Protein AF-0000000076912842 (afdb_homodimer)

Solvent-accessible surface area (backbone atoms only — not comparable to full-atom values): 10691 Å² total; per-residue (Å²): 127,82,75,68,70,64,70,71,76,75,71,66,42,27,30,52,42,76,73,54,51,69,68,56,38,51,51,46,26,53,52,23,46,72,74,36,88,54,61,44,50,31,92,90,25,53,37,21,67,59,84,46,67,66,44,38,22,18,52,28,38,14,51,38,15,50,75,68,72,59,44,74,74,58,30,31,71,91,76,36,37,28,40,21,57,40,84,78,46,49,94,75,20,75,69,101,127,84,75,69,70,65,70,71,78,74,72,65,42,29,32,54,42,76,72,54,52,68,68,57,40,50,52,47,30,52,53,22,44,72,75,35,88,54,62,46,49,31,93,90,25,52,37,21,65,58,88,45,67,66,45,38,22,16,50,28,37,15,52,39,14,48,75,66,71,61,43,73,75,58,32,30,70,90,76,35,37,30,40,22,57,41,83,78,47,49,94,75,19,76,68,101

pLDDT: mean 90.12, std 18.04, range [25.0, 98.75]

Radius of gyration: 17.06 Å; Cα contacts (8 Å, |Δi|>4): 307; chains: 2; bounding box: 52×44×34 Å

Foldseek 3Di:
DPPPPVVPPQDKFKFFAPPDDLVLLVVQLVVLCVVDPLVQCDVVHLQVPPPDSRS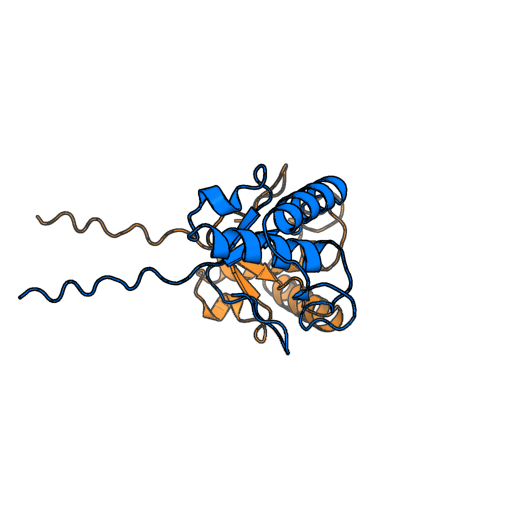SSGLSLRRQCVVVPNDPVSRPSVVGMDMGRDFPADDSRGRD/DPPPPVVPPQDKFKFFAPPDDLVLLVVQLVVLCVVDPLVQCDVVHLQVPPPDSRSSSGLSLRRQCVVVPNDPVSRPSVVRMDMGRDFPADDSRGRD

InterPro domains:
  IPR012946 X8 domain [PF07983] (12-81)
  IPR012946 X8 domain [SM00768] (12-95)
  IPR044788 Carbohydrate-binding X8 domain-containing protein, plant [PTHR31044] (8-95)

Organism: Aegilops tauschii subsp. strangulata (NCBI:txid200361)

Structure (mmCIF, N/CA/C/O backbone):
data_AF-0000000076912842-model_v1
#
loop_
_entity.id
_entity.type
_entity.pdbx_description
1 polymer 'X8 domain-containing protein'
#
loop_
_atom_site.group_PDB
_atom_site.id
_atom_site.type_symbol
_atom_site.label_atom_id
_atom_site.label_alt_id
_atom_site.label_comp_id
_atom_site.label_asym_id
_atom_site.label_entity_id
_atom_site.label_seq_id
_atom_site.pdbx_PDB_ins_code
_atom_site.Cartn_x
_atom_site.Cartn_y
_atom_site.Cartn_z
_atom_site.occupancy
_atom_site.B_iso_or_equiv
_atom_site.auth_seq_id
_atom_site.auth_comp_id
_atom_site.auth_asym_id
_atom_site.auth_atom_id
_atom_site.pdbx_PDB_model_num
ATOM 1 N N . GLY A 1 1 ? -37.719 1.371 15.969 1 25 1 GLY A N 1
ATOM 2 C CA . GLY A 1 1 ? -36.844 2.1 15.086 1 25 1 GLY A CA 1
ATOM 3 C C . GLY A 1 1 ? -35.688 1.254 14.578 1 25 1 GLY A C 1
ATOM 4 O O . GLY A 1 1 ? -35.062 0.494 15.336 1 25 1 GLY A O 1
ATOM 5 N N . SER A 1 2 ? -35.781 0.852 13.297 1 27.11 2 SER A N 1
ATOM 6 C CA . SER A 1 2 ? -34.781 -0.015 12.664 1 27.11 2 SER A CA 1
ATOM 7 C C . SER A 1 2 ? -33.375 0.54 12.828 1 27.11 2 SER A C 1
ATOM 9 O O . SER A 1 2 ? -33.125 1.714 12.547 1 27.11 2 SER A O 1
ATOM 11 N N . THR A 1 3 ? -32.719 0.209 13.875 1 31.23 3 THR A N 1
ATOM 12 C CA . THR A 1 3 ? -31.344 0.619 14.109 1 31.23 3 THR A CA 1
ATOM 13 C C . THR A 1 3 ? -30.516 0.474 12.836 1 31.23 3 THR A C 1
ATOM 15 O O . THR A 1 3 ? -30.359 -0.632 12.312 1 31.23 3 THR A O 1
ATOM 18 N N . VAL A 1 4 ? -30.781 1.312 11.898 1 34.09 4 VAL A N 1
ATOM 19 C CA . VAL A 1 4 ? -29.844 1.389 10.781 1 34.09 4 VAL A CA 1
ATOM 20 C C . VAL A 1 4 ? -28.406 1.244 11.289 1 34.09 4 VAL A C 1
ATOM 22 O O . VAL A 1 4 ? -27.938 2.059 12.094 1 34.09 4 VAL A O 1
ATOM 25 N N . ARG A 1 5 ? -28.078 0.16 11.773 1 35.78 5 ARG A N 1
ATOM 26 C CA . ARG A 1 5 ? -26.641 0.02 11.961 1 35.78 5 ARG A CA 1
ATOM 27 C C . ARG A 1 5 ? -25.859 0.709 10.836 1 35.78 5 ARG A C 1
ATOM 29 O O . ARG A 1 5 ? -26.031 0.37 9.664 1 35.78 5 ARG A O 1
ATOM 36 N N . LEU A 1 6 ? -25.969 1.977 10.727 1 33.31 6 LEU A N 1
ATOM 37 C CA . LEU A 1 6 ? -25.062 2.676 9.82 1 33.31 6 LEU A CA 1
ATOM 38 C C . LEU A 1 6 ? -23.734 1.94 9.719 1 33.31 6 LEU A C 1
ATOM 40 O O . LEU A 1 6 ? -23.078 1.686 10.727 1 33.31 6 LEU A O 1
ATOM 44 N N . ALA A 1 7 ? -23.672 0.932 9.031 1 39.81 7 ALA A N 1
ATOM 45 C CA . ALA A 1 7 ? -22.391 0.325 8.711 1 39.81 7 ALA A CA 1
ATOM 46 C C . ALA A 1 7 ? -21.266 1.344 8.828 1 39.81 7 ALA A C 1
ATOM 48 O O . ALA A 1 7 ? -21.297 2.398 8.188 1 39.81 7 ALA A O 1
ATOM 49 N N . GLU A 1 8 ? -20.859 1.832 10.047 1 41.56 8 GLU A N 1
ATOM 50 C CA . GLU A 1 8 ? -19.734 2.729 10.234 1 41.56 8 GLU A CA 1
ATOM 51 C C . GLU A 1 8 ? -18.766 2.67 9.047 1 41.56 8 GLU A C 1
ATOM 53 O O . GLU A 1 8 ? -18.266 1.603 8.711 1 41.56 8 GLU A O 1
ATOM 58 N N . ALA A 1 9 ? -19.047 3.416 8.062 1 55.5 9 ALA A N 1
ATOM 59 C CA . ALA A 1 9 ? -18.188 3.48 6.887 1 55.5 9 ALA A CA 1
ATOM 60 C C . ALA A 1 9 ? -16.719 3.336 7.27 1 55.5 9 ALA A C 1
ATOM 62 O O . ALA A 1 9 ? -16.219 4.078 8.117 1 55.5 9 ALA A O 1
ATOM 63 N N . GLN A 1 10 ? -16.078 2.17 7.332 1 69.81 10 GLN A N 1
ATOM 64 C CA . GLN A 1 10 ? -14.727 1.864 7.766 1 69.81 10 GLN A CA 1
ATOM 65 C C . GLN A 1 10 ? -13.719 2.857 7.184 1 69.81 10 GLN A C 1
ATOM 67 O O . GLN A 1 10 ? -13.852 3.273 6.031 1 69.81 10 GLN A O 1
ATOM 72 N N . LYS A 1 11 ? -13.031 3.617 8.188 1 89.56 11 LYS A N 1
ATOM 73 C CA . LYS A 1 11 ? -11.961 4.551 7.828 1 89.56 11 LYS A CA 1
ATOM 74 C C . LYS A 1 11 ? -10.992 3.918 6.84 1 89.56 11 LYS A C 1
ATOM 76 O O . LYS A 1 11 ? -10.633 2.746 6.98 1 89.56 11 LYS A O 1
ATOM 81 N N . THR A 1 12 ? -10.758 4.656 5.742 1 95.81 12 THR A N 1
ATOM 82 C CA . THR A 1 12 ? -9.766 4.219 4.766 1 95.81 12 THR A CA 1
ATOM 83 C C . THR A 1 12 ? -8.578 5.18 4.734 1 95.81 12 THR A C 1
ATOM 85 O O . THR A 1 12 ? -8.617 6.242 5.352 1 95.81 12 THR A O 1
ATOM 88 N N . TRP A 1 13 ? -7.469 4.773 4.121 1 97.56 13 TRP A N 1
ATOM 89 C CA . TRP A 1 13 ? -6.246 5.551 3.934 1 97.56 13 TRP A CA 1
ATOM 90 C C . TRP A 1 13 ? -5.836 5.57 2.467 1 97.56 13 TRP A C 1
ATOM 92 O O . TRP A 1 13 ? -6.406 4.848 1.646 1 97.56 13 TRP A O 1
ATOM 102 N N . CYS A 1 14 ? -4.902 6.41 2.238 1 97.88 14 CYS A N 1
ATOM 103 C CA . CYS A 1 14 ? -4.371 6.562 0.888 1 97.88 14 CYS A CA 1
ATOM 104 C C . CYS A 1 14 ? -2.859 6.387 0.874 1 97.88 14 CYS A C 1
ATOM 106 O O . CYS A 1 14 ? -2.152 7.008 1.669 1 97.88 14 CYS A O 1
ATOM 108 N N . MET A 1 15 ? -2.4 5.477 -0.029 1 97.75 15 MET A N 1
ATOM 109 C CA . MET A 1 15 ? -0.963 5.27 -0.185 1 97.75 15 MET A CA 1
ATOM 110 C C . MET A 1 15 ? -0.564 5.309 -1.656 1 97.75 15 MET A C 1
ATOM 112 O O . MET A 1 15 ? -1.414 5.168 -2.539 1 97.75 15 MET A O 1
ATOM 116 N N . ALA A 1 16 ? 0.725 5.48 -1.819 1 96.88 16 ALA A N 1
ATOM 117 C CA . ALA A 1 16 ? 1.248 5.367 -3.178 1 96.88 16 ALA A CA 1
ATOM 118 C C . ALA A 1 16 ? 1.391 3.904 -3.59 1 96.88 16 ALA A C 1
ATOM 120 O O . ALA A 1 16 ? 1.796 3.064 -2.783 1 96.88 16 ALA A O 1
ATOM 121 N N . LYS A 1 17 ? 1.104 3.68 -4.852 1 93.75 17 LYS A N 1
ATOM 122 C CA . LYS A 1 17 ? 1.412 2.357 -5.391 1 93.75 17 LYS A CA 1
ATOM 123 C C . LYS A 1 17 ? 2.912 2.084 -5.352 1 93.75 17 LYS A C 1
ATOM 125 O O . LYS A 1 17 ? 3.713 2.924 -5.77 1 93.75 17 LYS A O 1
ATOM 130 N N . PRO A 1 18 ? 3.211 0.893 -4.879 1 92.25 18 PRO A N 1
ATOM 131 C CA . PRO A 1 18 ? 4.641 0.578 -4.852 1 92.25 18 PRO A CA 1
ATOM 132 C C . PRO A 1 18 ? 5.266 0.542 -6.242 1 92.25 18 PRO A C 1
ATOM 134 O O . PRO A 1 18 ? 6.488 0.625 -6.379 1 92.25 18 PRO A O 1
ATOM 137 N N . SER A 1 19 ? 4.457 0.449 -7.262 1 92.06 19 SER A N 1
ATOM 138 C CA . SER A 1 19 ? 4.953 0.339 -8.633 1 92.06 19 SER A CA 1
ATOM 139 C C . SER A 1 19 ? 5.199 1.715 -9.242 1 92.06 19 SER A C 1
ATOM 141 O O . SER A 1 19 ? 5.711 1.821 -10.359 1 92.06 19 SER A O 1
ATOM 143 N N . SER A 1 20 ? 4.816 2.738 -8.508 1 93.12 20 SER A N 1
ATOM 144 C CA . SER A 1 20 ? 4.973 4.082 -9.055 1 93.12 20 SER A CA 1
ATOM 145 C C . SER A 1 20 ? 6.445 4.438 -9.242 1 93.12 20 SER A C 1
ATOM 147 O O . SER A 1 20 ? 7.281 4.113 -8.391 1 93.12 20 SER A O 1
ATOM 149 N N . ASP A 1 21 ? 6.711 5.113 -10.344 1 92.44 21 ASP A N 1
ATOM 150 C CA . ASP A 1 21 ? 8.102 5.512 -10.547 1 92.44 21 ASP A CA 1
ATOM 151 C C . ASP A 1 21 ? 8.445 6.75 -9.719 1 92.44 21 ASP A C 1
ATOM 153 O O . ASP A 1 21 ? 7.551 7.387 -9.156 1 92.44 21 ASP A O 1
ATOM 157 N N . GLU A 1 22 ? 9.672 7.043 -9.695 1 94.88 22 GLU A N 1
ATOM 158 C CA . GLU A 1 22 ? 10.188 8.102 -8.828 1 94.88 22 GLU A CA 1
ATOM 159 C C . GLU A 1 22 ? 9.625 9.461 -9.227 1 94.88 22 GLU A C 1
ATOM 161 O O . GLU A 1 22 ? 9.312 10.289 -8.367 1 94.88 22 GLU A O 1
ATOM 166 N N . LYS A 1 23 ? 9.484 9.688 -10.492 1 96.94 23 LYS A N 1
ATOM 167 C CA . LYS A 1 23 ? 8.961 10.969 -10.961 1 96.94 23 LYS A CA 1
ATOM 168 C C . LYS A 1 23 ? 7.527 11.18 -10.5 1 96.94 23 LYS A C 1
ATOM 170 O O . LYS A 1 23 ? 7.164 12.273 -10.07 1 96.94 23 LYS A O 1
ATOM 175 N N . VAL A 1 24 ? 6.793 10.133 -10.57 1 97.12 24 VAL A N 1
ATOM 176 C CA . VAL A 1 24 ? 5.398 10.188 -10.133 1 97.12 24 VAL A CA 1
ATOM 177 C C . VAL A 1 24 ? 5.34 10.414 -8.625 1 97.12 24 VAL A C 1
ATOM 179 O O . VAL A 1 24 ? 4.574 11.25 -8.148 1 97.12 24 VAL A O 1
ATOM 182 N N . LEU A 1 25 ? 6.148 9.727 -7.934 1 97.56 25 LEU A N 1
ATOM 183 C CA . LEU A 1 25 ? 6.188 9.875 -6.48 1 97.56 25 LEU A CA 1
ATOM 184 C C . LEU A 1 25 ? 6.57 11.297 -6.086 1 97.56 25 LEU A C 1
ATOM 186 O O . LEU A 1 25 ? 5.953 11.883 -5.191 1 97.56 25 LEU A O 1
ATOM 190 N N . GLN A 1 26 ? 7.547 11.844 -6.828 1 98.31 26 GLN A N 1
ATOM 191 C CA . GLN A 1 26 ? 7.992 13.203 -6.531 1 98.31 26 GLN A CA 1
ATOM 192 C C . GLN A 1 26 ? 6.879 14.219 -6.797 1 98.31 26 GLN A C 1
ATOM 194 O O . GLN A 1 26 ? 6.66 15.125 -5.992 1 98.31 26 GLN A O 1
ATOM 199 N N . ALA A 1 27 ? 6.176 14.023 -7.875 1 98.56 27 ALA A N 1
ATOM 200 C CA . ALA A 1 27 ? 5.07 14.914 -8.188 1 98.56 27 ALA A CA 1
ATOM 201 C C . ALA A 1 27 ? 3.973 14.828 -7.133 1 98.56 27 ALA A C 1
ATOM 203 O O . ALA A 1 27 ? 3.406 15.852 -6.73 1 98.56 27 ALA A O 1
ATOM 204 N N . ASN A 1 28 ? 3.699 13.648 -6.734 1 98.75 28 ASN A N 1
ATOM 205 C CA . ASN A 1 28 ? 2.654 13.414 -5.742 1 98.75 28 ASN A CA 1
ATOM 206 C C . ASN A 1 28 ? 2.988 14.086 -4.41 1 98.75 28 ASN A C 1
ATOM 208 O O . ASN A 1 28 ? 2.139 14.75 -3.814 1 98.75 28 ASN A O 1
ATOM 212 N N . ILE A 1 29 ? 4.211 13.836 -3.959 1 98.62 29 ILE A N 1
ATOM 213 C CA . ILE A 1 29 ? 4.574 14.359 -2.646 1 98.62 29 ILE A CA 1
ATOM 214 C C . ILE A 1 29 ? 4.633 15.883 -2.703 1 98.62 29 ILE A C 1
ATOM 216 O O . ILE A 1 29 ? 4.242 16.562 -1.75 1 98.62 29 ILE A O 1
ATOM 220 N N . ASN A 1 30 ? 5.133 16.453 -3.826 1 98.75 30 ASN A N 1
ATOM 221 C CA . ASN A 1 30 ? 5.113 17.906 -3.992 1 98.75 30 ASN A CA 1
ATOM 222 C C . ASN A 1 30 ? 3.693 18.469 -3.93 1 98.75 30 ASN A C 1
ATOM 224 O O . ASN A 1 30 ? 3.436 19.438 -3.23 1 98.75 30 ASN A O 1
ATOM 228 N N . TYR A 1 31 ? 2.848 17.844 -4.629 1 98.75 31 TYR A N 1
ATOM 229 C CA . TYR A 1 31 ? 1.458 18.281 -4.656 1 98.75 31 TYR A CA 1
ATOM 230 C C . TYR A 1 31 ? 0.833 18.219 -3.27 1 98.75 31 TYR A C 1
ATOM 232 O O . TYR A 1 31 ? 0.251 19.188 -2.793 1 98.75 31 TYR A O 1
ATOM 240 N N . ALA A 1 32 ? 0.924 17.047 -2.699 1 98.69 32 ALA A N 1
ATOM 241 C CA . ALA A 1 32 ? 0.327 16.844 -1.382 1 98.69 32 ALA A CA 1
ATOM 242 C C . ALA A 1 32 ? 0.865 17.859 -0.375 1 98.69 32 ALA A C 1
ATOM 244 O O . ALA A 1 32 ? 0.094 18.5 0.337 1 98.69 32 ALA A O 1
ATOM 245 N N . CYS A 1 33 ? 2.152 18.016 -0.397 1 98.75 33 CYS A N 1
ATOM 246 C CA . CYS A 1 33 ? 2.783 18.844 0.629 1 98.75 33 CYS A CA 1
ATOM 247 C C . CYS A 1 33 ? 2.605 20.312 0.324 1 98.75 33 CYS A C 1
ATOM 249 O O . CYS A 1 33 ? 2.828 21.172 1.191 1 98.75 33 CYS A O 1
ATOM 251 N N . SER A 1 34 ? 2.191 20.656 -0.846 1 98.62 34 SER A N 1
ATOM 252 C CA . SER A 1 34 ? 1.799 22.016 -1.143 1 98.62 34 SER A CA 1
ATOM 253 C C . SER A 1 34 ? 0.422 22.344 -0.57 1 98.62 34 SER A C 1
ATOM 255 O O . SER A 1 34 ? 0.041 23.5 -0.466 1 98.62 34 SER A O 1
ATOM 257 N N . ASN A 1 35 ? -0.315 21.328 -0.197 1 98.5 35 ASN A N 1
ATOM 258 C CA . ASN A 1 35 ? -1.699 21.5 0.23 1 98.5 35 ASN A CA 1
ATOM 259 C C . ASN A 1 35 ? -1.864 21.234 1.723 1 98.5 35 ASN A C 1
ATOM 261 O O . ASN A 1 35 ? -2.852 21.656 2.328 1 98.5 35 ASN A O 1
ATOM 265 N N . VAL A 1 36 ? -0.948 20.516 2.25 1 98.31 36 VAL A N 1
ATOM 266 C CA . VAL A 1 36 ? -0.976 20.203 3.678 1 98.31 36 VAL A CA 1
ATOM 267 C C . VAL A 1 36 ? 0.437 20.281 4.25 1 98.31 36 VAL A C 1
ATOM 269 O O . VAL A 1 36 ? 1.42 20.219 3.508 1 98.31 36 VAL A O 1
ATOM 272 N N . SER A 1 37 ? 0.499 20.391 5.586 1 98.44 37 SER A N 1
ATOM 273 C CA . SER A 1 37 ? 1.81 20.344 6.227 1 98.44 37 SER A CA 1
ATOM 274 C C . SER A 1 37 ? 2.393 18.938 6.207 1 98.44 37 SER A C 1
ATOM 276 O O . SER A 1 37 ? 1.733 17.984 6.625 1 98.44 37 SER A O 1
ATOM 278 N N . CYS A 1 38 ? 3.666 18.891 5.762 1 98.5 38 CYS A N 1
ATOM 279 C CA . CYS A 1 38 ? 4.336 17.594 5.703 1 98.5 38 CYS A CA 1
ATOM 280 C C . CYS A 1 38 ? 5.5 17.531 6.691 1 98.5 38 CYS A C 1
ATOM 282 O O . CYS A 1 38 ? 6.504 16.859 6.434 1 98.5 38 CYS A O 1
ATOM 284 N N . ALA A 1 39 ? 5.223 18.188 7.805 1 98.44 39 ALA A N 1
ATOM 285 C CA . ALA A 1 39 ? 6.25 18.25 8.844 1 98.44 39 ALA A CA 1
ATOM 286 C C . ALA A 1 39 ? 6.574 16.844 9.367 1 98.44 39 ALA A C 1
ATOM 288 O O . ALA A 1 39 ? 7.719 16.562 9.734 1 98.44 39 ALA A O 1
ATOM 289 N N . VAL A 1 40 ? 5.688 15.938 9.32 1 98.25 40 VAL A N 1
ATOM 290 C CA . VAL A 1 40 ? 5.816 14.625 9.953 1 98.25 40 VAL A CA 1
ATOM 291 C C . VAL A 1 40 ? 6.816 13.773 9.18 1 98.25 40 VAL A C 1
ATOM 293 O O . VAL A 1 40 ? 7.316 12.773 9.695 1 98.25 40 VAL A O 1
ATOM 296 N N . ILE A 1 41 ? 7.098 14.172 7.898 1 98.19 41 ILE A N 1
ATOM 297 C CA . ILE A 1 41 ? 8.023 13.359 7.117 1 98.19 41 ILE A CA 1
ATOM 298 C C . ILE A 1 41 ? 9.367 14.062 7.012 1 98.19 41 ILE A C 1
ATOM 300 O O . ILE A 1 41 ? 10.258 13.617 6.277 1 98.19 41 ILE A O 1
ATOM 304 N N . GLN A 1 42 ? 9.539 15.18 7.723 1 98.31 42 GLN A N 1
ATOM 305 C CA . GLN A 1 42 ? 10.812 15.883 7.773 1 98.31 42 GLN A CA 1
ATOM 306 C C . GLN A 1 42 ? 11.734 15.273 8.828 1 98.31 42 GLN A C 1
ATOM 308 O O . GLN A 1 42 ? 11.281 14.539 9.711 1 98.31 42 GLN A O 1
ATOM 313 N N . PRO A 1 43 ? 13.094 15.477 8.609 1 98.12 43 PRO A N 1
ATOM 314 C CA . PRO A 1 43 ? 13.992 14.977 9.656 1 98.12 43 PRO A CA 1
ATOM 315 C C . PRO A 1 43 ? 13.516 15.32 11.062 1 98.12 43 PRO A C 1
ATOM 317 O O . PRO A 1 43 ? 13.148 16.469 11.336 1 98.12 43 PRO A O 1
ATOM 320 N N . GLY A 1 44 ? 13.414 14.336 11.906 1 97.5 44 GLY A N 1
ATOM 321 C CA . GLY A 1 44 ? 12.93 14.531 13.266 1 97.5 44 GLY A CA 1
ATOM 322 C C . GLY A 1 44 ? 11.453 14.234 13.422 1 97.5 44 GLY A C 1
ATOM 323 O O . GLY A 1 44 ? 10.953 14.102 14.539 1 97.5 44 GLY A O 1
ATOM 324 N N . GLY A 1 45 ? 10.766 14.156 12.336 1 98.12 45 GLY A N 1
ATOM 325 C CA . GLY A 1 45 ? 9.344 13.836 12.375 1 98.12 45 GLY A CA 1
ATOM 326 C C . GLY A 1 45 ? 9.07 12.367 12.609 1 98.12 45 GLY A C 1
ATOM 327 O O . GLY A 1 45 ? 9.922 11.516 12.336 1 98.12 45 GLY A O 1
ATOM 328 N N . PRO A 1 46 ? 7.875 12.055 13.055 1 97.75 46 PRO A N 1
ATOM 329 C CA . PRO A 1 46 ? 7.555 10.672 13.43 1 97.75 46 PRO A CA 1
ATOM 330 C C . PRO A 1 46 ? 7.465 9.742 12.219 1 97.75 46 PRO A C 1
ATOM 332 O O . PRO A 1 46 ? 7.547 8.516 12.375 1 97.75 46 PRO A O 1
ATOM 335 N N . CYS A 1 47 ? 7.297 10.344 11.047 1 97.81 47 CYS A N 1
ATOM 336 C CA . CYS A 1 47 ? 7.164 9.516 9.852 1 97.81 47 CYS A CA 1
ATOM 337 C C . CYS A 1 47 ? 8.344 9.719 8.914 1 97.81 47 CYS A C 1
ATOM 339 O O . CYS A 1 47 ? 8.25 9.445 7.715 1 97.81 47 CYS A O 1
ATOM 341 N N . TYR A 1 48 ? 9.43 10.211 9.508 1 97.88 48 TYR A N 1
ATOM 342 C CA . TYR A 1 48 ? 10.617 10.453 8.695 1 97.88 48 TYR A CA 1
ATOM 343 C C . TYR A 1 48 ? 11.258 9.133 8.273 1 97.88 48 TYR A C 1
ATOM 345 O O . TYR A 1 48 ? 11.773 9.016 7.16 1 97.88 48 TYR A O 1
ATOM 353 N N . ASN A 1 49 ? 11.195 8.219 9.219 1 95.06 49 ASN A N 1
ATOM 354 C CA . ASN A 1 49 ? 11.719 6.898 8.883 1 95.06 49 ASN A CA 1
ATOM 355 C C . ASN A 1 49 ? 10.602 5.926 8.531 1 95.06 49 ASN A C 1
ATOM 357 O O . ASN A 1 49 ? 9.562 5.895 9.195 1 95.06 49 ASN A O 1
ATOM 361 N N . PRO A 1 50 ? 10.781 5.059 7.48 1 94.31 50 PRO A N 1
ATOM 362 C CA . PRO A 1 50 ? 11.984 4.941 6.652 1 94.31 50 PRO A CA 1
ATOM 363 C C . PRO A 1 50 ? 12.18 6.145 5.73 1 94.31 50 PRO A C 1
ATOM 365 O O . PRO A 1 50 ? 11.211 6.699 5.215 1 94.31 50 PRO A O 1
ATOM 368 N N . ASN A 1 51 ? 13.477 6.547 5.527 1 95.12 51 ASN A N 1
ATOM 369 C CA . ASN A 1 51 ? 13.836 7.711 4.723 1 95.12 51 ASN A CA 1
ATO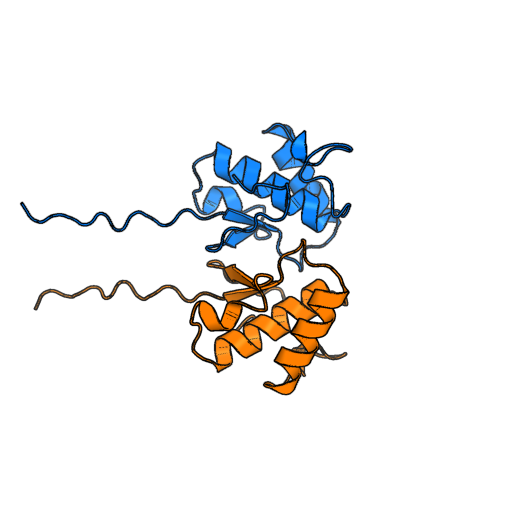M 370 C C . ASN A 1 51 ? 13.977 7.348 3.246 1 95.12 51 ASN A C 1
ATOM 372 O O . ASN A 1 51 ? 15.094 7.281 2.723 1 95.12 51 ASN A O 1
ATOM 376 N N . ASN A 1 52 ? 12.758 7.133 2.631 1 93.5 52 ASN A N 1
ATOM 377 C CA . ASN A 1 52 ? 12.703 6.914 1.189 1 93.5 52 ASN A CA 1
ATOM 378 C C . ASN A 1 52 ? 11.484 7.574 0.563 1 93.5 52 ASN A C 1
ATOM 380 O O . ASN A 1 52 ? 10.531 7.93 1.267 1 93.5 52 ASN A O 1
ATOM 384 N N . LEU A 1 53 ? 11.57 7.734 -0.726 1 95.56 53 LEU A N 1
ATOM 385 C CA . LEU A 1 53 ? 10.586 8.531 -1.449 1 95.56 53 LEU A CA 1
ATOM 386 C C . LEU A 1 53 ? 9.211 7.887 -1.383 1 95.56 53 LEU A C 1
ATOM 388 O O . LEU A 1 53 ? 8.203 8.57 -1.188 1 95.56 53 LEU A O 1
ATOM 392 N N . LEU A 1 54 ? 9.07 6.578 -1.503 1 95.56 54 LEU A N 1
ATOM 393 C CA . LEU A 1 54 ? 7.785 5.887 -1.484 1 95.56 54 LEU A CA 1
ATOM 394 C C . LEU A 1 54 ? 7.102 6.043 -0.129 1 95.56 54 LEU A C 1
ATOM 396 O O . LEU A 1 54 ? 5.914 6.367 -0.061 1 95.56 54 LEU A O 1
ATOM 400 N N . SER A 1 55 ? 7.82 5.836 0.9 1 95.5 55 SER A N 1
ATOM 401 C CA . SER A 1 55 ? 7.266 5.953 2.244 1 95.5 55 SER A CA 1
ATOM 402 C C . SER A 1 55 ? 6.773 7.371 2.518 1 95.5 55 SER A C 1
ATOM 404 O O . SER A 1 55 ? 5.648 7.566 2.979 1 95.5 55 SER A O 1
ATOM 406 N N . HIS A 1 56 ? 7.594 8.359 2.201 1 97.88 56 HIS A N 1
ATOM 407 C CA . HIS A 1 56 ? 7.23 9.75 2.434 1 97.88 56 HIS A CA 1
ATOM 408 C C . HIS A 1 56 ? 6.031 10.156 1.582 1 97.88 56 HIS A C 1
ATOM 410 O O . HIS A 1 56 ? 5.129 10.852 2.061 1 97.88 56 HIS A O 1
ATOM 416 N N . THR A 1 57 ? 6.051 9.68 0.389 1 98.38 57 THR A N 1
ATOM 417 C CA . THR A 1 57 ? 4.957 10.016 -0.519 1 98.38 57 THR A CA 1
ATOM 418 C C . THR A 1 57 ? 3.646 9.406 -0.033 1 98.38 57 THR A C 1
ATOM 420 O O . THR A 1 57 ? 2.596 10.047 -0.098 1 98.38 57 THR A O 1
ATOM 423 N N . SER A 1 58 ? 3.715 8.211 0.516 1 98.12 58 SER A N 1
ATOM 424 C CA . SER A 1 58 ? 2.518 7.555 1.034 1 98.12 58 SER A CA 1
ATOM 425 C C . SER A 1 58 ? 1.933 8.328 2.213 1 98.12 58 SER A C 1
ATOM 427 O O . SER A 1 58 ? 0.719 8.531 2.285 1 98.12 58 SER A O 1
ATOM 429 N N . VAL A 1 59 ? 2.785 8.805 3.047 1 98.25 59 VAL A N 1
ATOM 430 C CA . VAL A 1 59 ? 2.328 9.594 4.188 1 98.25 59 VAL A CA 1
ATOM 431 C C . VAL A 1 59 ? 1.704 10.898 3.703 1 98.25 59 VAL A C 1
ATOM 433 O O . VAL A 1 59 ? 0.614 11.273 4.141 1 98.25 59 VAL A O 1
ATOM 436 N N . ALA A 1 60 ? 2.41 11.523 2.803 1 98.62 60 ALA A N 1
ATOM 437 C CA . ALA A 1 60 ? 1.943 12.805 2.283 1 98.62 60 ALA A CA 1
ATOM 438 C C . ALA A 1 60 ? 0.591 12.656 1.592 1 98.62 60 ALA A C 1
ATOM 440 O O . ALA A 1 60 ? -0.32 13.453 1.818 1 98.62 60 ALA A O 1
ATOM 441 N N . MET A 1 61 ? 0.487 11.641 0.821 1 98.5 61 MET A N 1
ATOM 442 C CA . MET A 1 61 ? -0.764 11.398 0.11 1 98.5 61 MET A CA 1
ATOM 443 C C . MET A 1 61 ? -1.904 11.133 1.089 1 98.5 61 MET A C 1
ATOM 445 O O . MET A 1 61 ? -3.031 11.578 0.867 1 98.5 61 MET A O 1
ATOM 449 N N . ASN A 1 62 ? -1.617 10.43 2.123 1 98.38 62 ASN A N 1
ATOM 450 C CA . ASN A 1 62 ? -2.656 10.172 3.115 1 98.38 62 ASN A CA 1
ATOM 451 C C . ASN A 1 62 ? -3.057 11.445 3.854 1 98.38 62 ASN A C 1
ATOM 453 O O . ASN A 1 62 ? -4.223 11.617 4.215 1 98.38 62 ASN A O 1
ATOM 457 N N . LEU A 1 63 ? -2.035 12.289 4.199 1 98.44 63 LEU A N 1
ATOM 458 C CA . LEU A 1 63 ? -2.357 13.562 4.844 1 98.44 63 LEU A CA 1
ATOM 459 C C . LEU A 1 63 ? -3.322 14.375 3.99 1 98.44 63 LEU A C 1
ATOM 461 O O . LEU A 1 63 ? -4.32 14.891 4.496 1 98.44 63 LEU A O 1
ATOM 465 N N . TYR A 1 64 ? -3.012 14.469 2.729 1 98.5 64 TYR A N 1
ATOM 466 C CA . TYR A 1 64 ? -3.891 15.172 1.803 1 98.5 64 TYR A CA 1
ATOM 467 C C . TYR A 1 64 ? -5.273 14.539 1.77 1 98.5 64 TYR A C 1
ATOM 469 O O . TYR A 1 64 ? -6.289 15.234 1.85 1 98.5 64 TYR A O 1
ATOM 477 N N . TYR A 1 65 ? -5.266 13.203 1.631 1 98.25 65 TYR A N 1
ATOM 478 C CA . TYR A 1 65 ? -6.48 12.398 1.582 1 98.25 65 TYR A CA 1
ATOM 479 C C . TYR A 1 65 ? -7.355 12.656 2.803 1 98.25 65 TYR A C 1
ATOM 481 O O . TYR A 1 65 ? -8.555 12.914 2.672 1 98.25 65 TYR A O 1
ATOM 489 N N . ALA A 1 66 ? -6.773 12.633 3.916 1 96.81 66 ALA A N 1
ATOM 490 C CA . ALA A 1 66 ? -7.484 12.828 5.18 1 96.81 66 ALA A CA 1
ATOM 491 C C . ALA A 1 66 ? -8.016 14.25 5.297 1 96.81 66 ALA A C 1
ATOM 493 O O . ALA A 1 66 ? -9.141 14.461 5.742 1 96.81 66 ALA A O 1
ATOM 494 N N . ALA A 1 67 ? -7.215 15.18 4.902 1 97.25 67 ALA A N 1
ATOM 495 C CA . ALA A 1 67 ? -7.574 16.594 5.031 1 97.25 67 ALA A CA 1
ATOM 496 C C . ALA A 1 67 ? -8.719 16.953 4.09 1 97.25 67 ALA A C 1
ATOM 498 O O . ALA A 1 67 ? -9.406 17.953 4.297 1 97.25 67 ALA A O 1
ATOM 499 N N . ASN A 1 68 ? -8.945 16.141 3.068 1 97 68 ASN A N 1
ATOM 500 C CA . ASN A 1 68 ? -9.914 16.516 2.041 1 97 68 ASN A CA 1
ATOM 501 C C . ASN A 1 68 ? -11.141 15.602 2.068 1 97 68 ASN A C 1
ATOM 503 O O . ASN A 1 68 ? -11.859 15.5 1.072 1 97 68 ASN A O 1
ATOM 507 N N . GLY A 1 69 ? -11.344 14.766 3.143 1 94.44 69 GLY A N 1
ATOM 508 C CA . GLY A 1 69 ? -12.609 14.094 3.377 1 94.44 69 GLY A CA 1
ATOM 509 C C . GLY A 1 69 ? -12.555 12.602 3.084 1 94.44 69 GLY A C 1
ATOM 510 O O . GLY A 1 69 ? -13.562 11.906 3.191 1 94.44 69 GLY A O 1
ATOM 511 N N . ARG A 1 70 ? -11.531 12.039 2.484 1 95.19 70 ARG A N 1
ATOM 512 C CA . ARG A 1 70 ? -11.266 10.617 2.289 1 95.19 70 ARG A CA 1
ATOM 513 C C . ARG A 1 70 ? -12.188 10.031 1.223 1 95.19 70 ARG A C 1
ATOM 515 O O . ARG A 1 70 ? -12.633 8.891 1.343 1 95.19 70 ARG A O 1
ATOM 522 N N . HIS A 1 71 ? -12.477 10.898 0.284 1 93.38 71 HIS A N 1
ATOM 523 C CA . HIS A 1 71 ? -13.172 10.336 -0.867 1 93.38 71 HIS A CA 1
ATOM 524 C C . HIS A 1 71 ? -12.188 9.672 -1.826 1 93.38 71 HIS A C 1
ATOM 526 O O . HIS A 1 71 ? -11.016 10.055 -1.892 1 93.38 71 HIS A O 1
ATOM 532 N N . SER A 1 72 ? -12.68 8.664 -2.504 1 91.62 72 SER A N 1
ATOM 533 C CA . SER A 1 72 ? -11.805 7.906 -3.391 1 91.62 72 SER A CA 1
ATOM 534 C C . SER A 1 72 ? -11.086 8.82 -4.371 1 91.62 72 SER A C 1
ATOM 536 O O . SER A 1 72 ? -9.93 8.578 -4.723 1 91.62 72 SER A O 1
ATOM 538 N N . TRP A 1 73 ? -11.711 9.852 -4.809 1 94.69 73 TRP A N 1
ATOM 539 C CA . TRP A 1 73 ? -11.094 10.734 -5.789 1 94.69 73 TRP A CA 1
ATOM 540 C C . TRP A 1 73 ? -9.977 11.555 -5.156 1 94.69 73 TRP A C 1
ATOM 542 O O . TRP A 1 73 ? -9.094 12.062 -5.855 1 94.69 73 TRP A O 1
ATOM 552 N N . ASN A 1 74 ? -9.969 11.766 -3.822 1 96.5 74 ASN A N 1
ATOM 553 C CA . ASN A 1 74 ? -8.875 12.445 -3.145 1 96.5 74 ASN A CA 1
ATOM 554 C C . ASN A 1 74 ? -7.59 11.617 -3.184 1 96.5 74 ASN A C 1
ATOM 556 O O . ASN A 1 74 ? -6.504 12.133 -2.914 1 96.5 74 ASN A O 1
ATOM 560 N N . CYS A 1 75 ? -7.75 10.352 -3.549 1 97.75 75 CYS A N 1
ATOM 561 C CA . CYS A 1 75 ? -6.602 9.453 -3.578 1 97.75 75 CYS A CA 1
ATOM 562 C C . CYS A 1 75 ? -6.242 9.078 -5.012 1 97.75 75 CYS A C 1
ATOM 564 O O . CYS A 1 75 ? -5.52 8.102 -5.238 1 97.75 75 CYS A O 1
ATOM 566 N N . TYR A 1 76 ? -6.777 9.75 -5.957 1 95.62 76 TYR A N 1
ATOM 567 C CA . TYR A 1 76 ? -6.562 9.391 -7.355 1 95.62 76 TYR A CA 1
ATOM 568 C C . TYR A 1 76 ? -5.09 9.5 -7.73 1 95.62 76 TYR A C 1
ATOM 570 O O . TYR A 1 76 ? -4.473 8.516 -8.141 1 95.62 76 TYR A O 1
ATOM 578 N N . PHE A 1 77 ? -4.461 10.727 -7.504 1 96.94 77 PHE A N 1
ATOM 579 C CA . PHE A 1 77 ? -3.066 11.023 -7.797 1 96.94 77 PHE A CA 1
ATOM 580 C C . PHE A 1 77 ? -2.654 10.414 -9.133 1 96.94 77 PHE A C 1
ATOM 582 O O . PHE A 1 77 ? -1.666 9.688 -9.211 1 96.94 77 PHE A O 1
ATOM 589 N N . ALA A 1 78 ? -3.369 10.75 -10.117 1 92.38 78 ALA A N 1
ATOM 590 C CA . ALA A 1 78 ? -3.135 10.289 -11.484 1 92.38 78 ALA A CA 1
ATOM 591 C C . ALA A 1 78 ? -3.014 8.773 -11.539 1 92.38 78 ALA A C 1
ATOM 593 O O . ALA A 1 78 ? -2.072 8.234 -12.133 1 92.38 78 ALA A O 1
ATOM 594 N N . ASP A 1 79 ? -3.805 8.039 -10.773 1 91.25 79 ASP A N 1
ATOM 595 C CA . ASP A 1 79 ? -3.934 6.586 -10.766 1 91.25 79 ASP A CA 1
ATOM 596 C C . ASP A 1 79 ? -2.744 5.938 -10.062 1 91.25 79 ASP A C 1
ATOM 598 O O . ASP A 1 79 ? -2.396 4.789 -10.352 1 91.25 79 ASP A O 1
ATOM 602 N N . SER A 1 80 ? -2.088 6.742 -9.195 1 95.12 80 SER A N 1
ATOM 603 C CA . SER A 1 80 ? -0.949 6.195 -8.461 1 95.12 80 SER A CA 1
ATOM 604 C C . SER A 1 80 ? -1.281 6.012 -6.988 1 95.12 80 SER A C 1
ATOM 606 O O . SER A 1 80 ? -0.454 5.516 -6.219 1 95.12 80 SER A O 1
ATOM 608 N N . GLY A 1 81 ? -2.453 6.449 -6.641 1 96.62 81 GLY A N 1
ATOM 609 C CA . GLY A 1 81 ? -2.918 6.227 -5.281 1 96.62 81 GLY A CA 1
ATOM 610 C C . GLY A 1 81 ? -3.701 4.934 -5.125 1 96.62 81 GLY A C 1
ATOM 611 O O . GLY A 1 81 ? -4.379 4.496 -6.055 1 96.62 81 GLY A O 1
ATOM 612 N N . ILE A 1 82 ? -3.535 4.41 -3.939 1 95.56 82 ILE A N 1
ATOM 613 C CA . ILE A 1 82 ? -4.32 3.227 -3.604 1 95.56 82 ILE A CA 1
ATOM 614 C C . ILE A 1 82 ? -5.02 3.434 -2.264 1 95.56 82 ILE A C 1
ATOM 616 O O . ILE A 1 82 ? -4.402 3.889 -1.297 1 95.56 82 ILE A O 1
ATOM 620 N N . VAL A 1 83 ? -6.309 3.113 -2.248 1 95.75 83 VAL A N 1
ATOM 621 C CA . VAL A 1 83 ? -7.086 3.223 -1.018 1 95.75 83 VAL A CA 1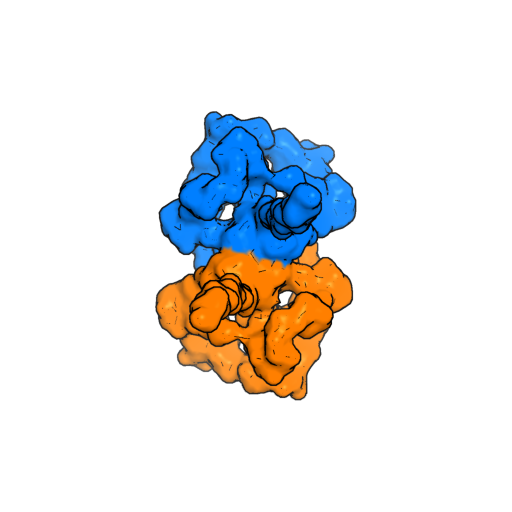
ATOM 622 C C . VAL A 1 83 ? -6.914 1.954 -0.184 1 95.75 83 VAL A C 1
ATOM 624 O O . VAL A 1 83 ? -7.078 0.843 -0.692 1 95.75 83 VAL A O 1
ATOM 627 N N . VAL A 1 84 ? -6.57 2.203 1.011 1 95.25 84 VAL A N 1
ATOM 628 C CA . VAL A 1 84 ? -6.246 1.079 1.882 1 95.25 84 VAL A CA 1
ATOM 629 C C . VAL A 1 84 ? -7.27 0.987 3.012 1 95.25 84 VAL A C 1
ATOM 631 O O . VAL A 1 84 ? -7.719 2.008 3.533 1 95.25 84 VAL A O 1
ATOM 634 N N . LYS A 1 85 ? -7.547 -0.247 3.35 1 92.56 85 LYS A N 1
ATOM 635 C CA . LYS A 1 85 ? -8.555 -0.506 4.375 1 92.56 85 LYS A CA 1
ATOM 636 C C . LYS A 1 85 ? -7.91 -0.713 5.742 1 92.56 85 LYS A C 1
ATOM 638 O O . LYS A 1 85 ? -8.516 -0.406 6.77 1 92.56 85 LYS A O 1
ATOM 643 N N . SER A 1 86 ? -6.688 -1.213 5.691 1 92.69 86 SER A N 1
ATOM 644 C CA . SER A 1 86 ? -5.949 -1.413 6.934 1 92.69 86 SER A CA 1
ATOM 645 C C . SER A 1 86 ? -5.137 -0.175 7.297 1 92.69 86 SER A C 1
ATOM 647 O O . SER A 1 86 ? -4.543 0.463 6.43 1 92.69 86 SER A O 1
ATOM 649 N N . ASP A 1 87 ? -5.102 0.093 8.609 1 93.06 87 ASP A N 1
ATOM 650 C CA . ASP A 1 87 ? -4.305 1.217 9.086 1 93.06 87 ASP A CA 1
ATOM 651 C C . ASP A 1 87 ? -2.818 0.994 8.805 1 93.06 87 ASP A C 1
ATOM 653 O O . ASP A 1 87 ? -2.201 0.094 9.383 1 93.06 87 ASP A O 1
ATOM 657 N N . PRO A 1 88 ? -2.211 1.875 8.062 1 94.88 88 PRO A N 1
ATOM 658 C CA . PRO A 1 88 ? -0.806 1.682 7.703 1 94.88 88 PRO A CA 1
ATOM 659 C C . PRO A 1 88 ? 0.156 2.252 8.742 1 94.88 88 PRO A C 1
ATOM 661 O O . PRO A 1 88 ? 1.374 2.217 8.547 1 94.88 88 PRO A O 1
ATOM 664 N N . SER A 1 89 ? -0.305 2.764 9.844 1 95.75 89 SER A N 1
ATOM 665 C CA . SER A 1 89 ? 0.562 3.354 10.859 1 95.75 89 SER A CA 1
ATOM 666 C C . SER A 1 89 ? 1.59 2.346 11.359 1 95.75 89 SER A C 1
ATOM 668 O O . SER A 1 89 ? 1.389 1.135 11.242 1 95.75 89 SER A O 1
ATOM 670 N N . TYR A 1 90 ? 2.662 2.896 11.766 1 92 90 TYR A N 1
ATOM 671 C CA . TYR A 1 90 ? 3.74 2.051 12.258 1 92 90 TYR A CA 1
ATOM 672 C C . TYR A 1 90 ? 4.625 2.812 13.234 1 92 90 TYR A C 1
ATOM 674 O O . TYR A 1 90 ? 4.895 4.004 13.047 1 92 90 TYR A O 1
ATOM 682 N N . GLY A 1 91 ? 5.004 2.104 14.32 1 91.94 91 GLY A N 1
ATOM 683 C CA . GLY A 1 91 ? 5.859 2.773 15.289 1 91.94 91 GLY A CA 1
ATOM 684 C C . GLY A 1 91 ? 5.281 4.082 15.797 1 91.94 91 GLY A C 1
ATOM 685 O O . GLY A 1 91 ? 4.152 4.117 16.281 1 91.94 91 GLY A O 1
ATOM 686 N N . SER A 1 92 ? 6.105 5.145 15.57 1 93.94 92 SER A N 1
ATOM 687 C CA . SER A 1 92 ? 5.668 6.469 16 1 93.94 92 SER A CA 1
ATOM 688 C C . SER A 1 92 ? 4.902 7.188 14.898 1 93.94 92 SER A C 1
ATOM 690 O O . SER A 1 92 ? 4.367 8.273 15.109 1 93.94 92 SER A O 1
ATOM 692 N N . CYS A 1 93 ? 4.848 6.559 13.734 1 96.69 93 CYS A N 1
ATOM 693 C CA . CYS A 1 93 ? 4.188 7.188 12.594 1 96.69 93 CYS A CA 1
ATOM 694 C C . CYS A 1 93 ? 2.705 6.832 12.555 1 96.69 93 CYS A C 1
ATOM 696 O O . CYS A 1 93 ? 2.346 5.668 12.391 1 96.69 93 CYS A O 1
ATOM 698 N N . THR A 1 94 ? 1.902 7.848 12.68 1 95.12 94 THR A N 1
ATOM 699 C CA . THR A 1 94 ? 0.456 7.672 12.617 1 95.12 94 THR A CA 1
ATOM 700 C C . THR A 1 94 ? -0.094 8.156 11.281 1 95.12 94 THR A C 1
ATOM 702 O O . THR A 1 94 ? 0.18 9.281 10.859 1 95.12 94 THR A O 1
ATOM 705 N N . TYR A 1 95 ? -0.775 7.152 10.625 1 93.44 95 TYR A N 1
ATOM 706 C CA . TYR A 1 95 ? -1.545 7.555 9.453 1 93.44 95 TYR A CA 1
ATOM 707 C C . TYR A 1 95 ? -2.918 8.078 9.852 1 93.44 95 TYR A C 1
ATOM 709 O O . TYR A 1 95 ? -3.775 7.312 10.305 1 93.44 95 TYR A O 1
ATOM 717 N N . TYR A 1 96 ? -3.031 9.344 9.812 1 81.31 96 TYR A N 1
ATOM 718 C CA . TYR A 1 96 ? -4.277 9.977 10.234 1 81.31 96 TYR A CA 1
ATOM 719 C C . TYR A 1 96 ? -5.391 9.719 9.234 1 81.31 96 TYR A C 1
ATOM 721 O O . TYR A 1 96 ? -5.137 9.555 8.039 1 81.31 96 TYR A O 1
ATOM 729 N N . GLY B 1 1 ? -39.625 -10.164 -3.113 1 25.06 1 GLY B N 1
ATOM 730 C CA . GLY B 1 1 ? -38.375 -10.609 -2.521 1 25.06 1 GLY B CA 1
ATOM 731 C C . GLY B 1 1 ? -37.344 -9.5 -2.393 1 25.06 1 GLY B C 1
ATOM 732 O O . GLY B 1 1 ? -37.219 -8.656 -3.281 1 25.06 1 GLY B O 1
ATOM 733 N N . SER B 1 2 ? -37.125 -9.039 -1.149 1 26.78 2 SER B N 1
ATOM 734 C CA . SER B 1 2 ? -36.188 -7.957 -0.836 1 26.78 2 SER B CA 1
ATOM 735 C C . SER B 1 2 ? -34.812 -8.211 -1.444 1 26.78 2 SER B C 1
ATOM 737 O O . SER B 1 2 ? -34.25 -9.289 -1.276 1 26.78 2 SER B O 1
ATOM 739 N N . THR B 1 3 ? -34.594 -7.789 -2.627 1 31.17 3 THR B N 1
ATOM 740 C CA . THR B 1 3 ? -33.312 -7.895 -3.283 1 31.17 3 THR B CA 1
ATOM 741 C C . THR B 1 3 ? -32.188 -7.512 -2.326 1 31.17 3 THR B C 1
ATOM 743 O O . THR B 1 3 ? -32.125 -6.379 -1.841 1 31.17 3 THR B O 1
ATOM 746 N N . VAL B 1 4 ? -31.953 -8.344 -1.373 1 33.44 4 VAL B N 1
ATOM 747 C CA . VAL B 1 4 ? -30.734 -8.156 -0.605 1 33.44 4 VAL B CA 1
ATOM 748 C C . VAL B 1 4 ? -29.594 -7.734 -1.537 1 33.44 4 VAL B C 1
ATOM 750 O O . VAL B 1 4 ? -29.234 -8.469 -2.459 1 33.44 4 VAL B O 1
ATOM 753 N N . ARG B 1 5 ? -29.688 -6.625 -2.045 1 35.94 5 ARG B N 1
ATOM 754 C CA . ARG B 1 5 ? -28.453 -6.191 -2.682 1 35.94 5 ARG B CA 1
ATOM 755 C C . ARG B 1 5 ? -27.234 -6.664 -1.893 1 35.94 5 ARG B C 1
ATOM 757 O O . ARG B 1 5 ? -27.078 -6.32 -0.72 1 35.94 5 ARG B O 1
ATOM 764 N N . LEU B 1 6 ? -27.047 -7.926 -1.771 1 33.03 6 LEU B N 1
ATOM 765 C CA . LEU B 1 6 ? -25.766 -8.367 -1.236 1 33.03 6 LEU B CA 1
ATOM 766 C C . LEU B 1 6 ? -24.656 -7.371 -1.571 1 33.03 6 LEU B C 1
ATOM 768 O O . LEU B 1 6 ? -24.453 -7.047 -2.74 1 33.03 6 LEU B O 1
ATOM 772 N N . ALA B 1 7 ? -24.594 -6.34 -0.924 1 39.91 7 ALA B N 1
ATOM 773 C CA . ALA B 1 7 ? -23.438 -5.461 -1.046 1 39.91 7 ALA B CA 1
ATOM 774 C C . ALA B 1 7 ? -22.219 -6.23 -1.556 1 39.91 7 ALA B C 1
ATOM 776 O O . ALA B 1 7 ? -21.812 -7.23 -0.96 1 39.91 7 ALA B O 1
ATOM 777 N N . GLU B 1 8 ? -22.125 -6.672 -2.838 1 41.69 8 GLU B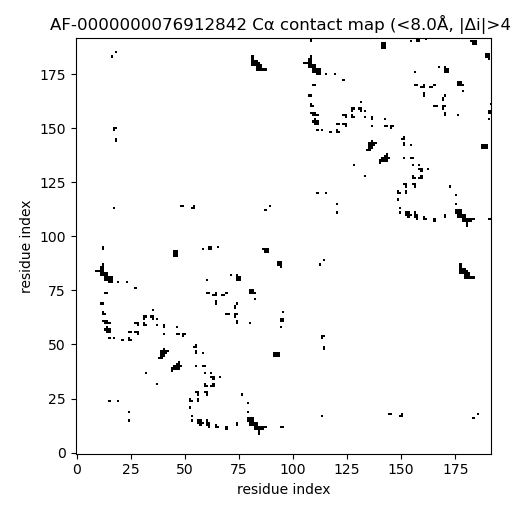 N 1
ATOM 778 C CA . GLU B 1 8 ? -20.969 -7.324 -3.434 1 41.69 8 GLU B CA 1
ATOM 779 C C . GLU B 1 8 ? -19.703 -7.035 -2.633 1 41.69 8 GLU B C 1
ATOM 781 O O . GLU B 1 8 ? -19.328 -5.875 -2.441 1 41.69 8 GLU B O 1
ATOM 786 N N . ALA B 1 9 ? -19.484 -7.793 -1.629 1 55.41 9 ALA B N 1
ATOM 787 C CA . ALA B 1 9 ? -18.281 -7.645 -0.812 1 55.41 9 ALA B CA 1
ATOM 788 C C . ALA B 1 9 ? -17.094 -7.219 -1.663 1 55.41 9 ALA B C 1
ATOM 790 O O . ALA B 1 9 ? -16.766 -7.875 -2.654 1 55.41 9 ALA B O 1
ATOM 791 N N . GLN B 1 10 ? -16.781 -5.953 -1.895 1 69.31 10 GLN B N 1
ATOM 792 C CA . GLN B 1 10 ? -15.742 -5.391 -2.758 1 69.31 10 GLN B CA 1
ATOM 793 C C . GLN B 1 10 ? -14.422 -6.125 -2.578 1 69.31 10 GLN B C 1
ATOM 795 O O . GLN B 1 10 ? -14.062 -6.512 -1.462 1 69.31 10 GLN B O 1
ATOM 800 N N . LYS B 1 11 ? -13.953 -6.762 -3.775 1 89.44 11 LYS B N 1
ATOM 801 C CA . LYS B 1 11 ? -12.664 -7.434 -3.826 1 89.44 11 LYS B CA 1
ATOM 802 C C . LYS B 1 11 ? -11.57 -6.57 -3.199 1 89.44 11 LYS B C 1
ATOM 804 O O . LYS B 1 11 ? -11.531 -5.359 -3.408 1 89.44 11 LYS B O 1
ATOM 809 N N . THR B 1 12 ? -10.844 -7.203 -2.268 1 95.81 12 THR B N 1
ATOM 810 C CA . THR B 1 12 ? -9.695 -6.531 -1.662 1 95.81 12 THR B CA 1
ATOM 811 C C . THR B 1 12 ? -8.391 -7.211 -2.062 1 95.81 12 THR B C 1
ATOM 813 O O . THR B 1 12 ? -8.406 -8.281 -2.678 1 95.81 12 THR B O 1
ATOM 816 N N . TRP B 1 13 ? -7.25 -6.562 -1.847 1 97.56 13 TRP B N 1
ATOM 817 C CA . TRP B 1 13 ? -5.902 -7.055 -2.104 1 97.56 13 TRP B CA 1
ATOM 818 C C . TRP B 1 13 ? -5.031 -6.93 -0.857 1 97.56 13 TRP B C 1
ATOM 820 O O . TRP B 1 13 ? -5.434 -6.309 0.13 1 97.56 13 TRP B O 1
ATOM 830 N N . CYS B 1 14 ? -3.932 -7.547 -0.982 1 97.88 14 CYS B N 1
ATOM 831 C CA . CYS B 1 14 ? -2.963 -7.531 0.109 1 97.88 14 CYS B CA 1
ATOM 832 C C . CYS B 1 14 ? -1.604 -7.043 -0.376 1 97.88 14 CYS B C 1
ATOM 834 O O . CYS B 1 14 ? -1.085 -7.531 -1.381 1 97.88 14 CYS B O 1
ATOM 836 N N . MET B 1 15 ? -1.071 -6.027 0.355 1 97.75 15 MET B N 1
ATOM 837 C CA . MET B 1 15 ? 0.257 -5.516 0.031 1 97.75 15 MET B CA 1
ATOM 838 C C . MET B 1 15 ? 1.122 -5.418 1.283 1 97.75 15 MET B C 1
ATOM 840 O O . MET B 1 15 ? 0.606 -5.418 2.402 1 97.75 15 MET B O 1
ATOM 844 N N . ALA B 1 16 ? 2.4 -5.305 1.007 1 96.88 16 ALA B N 1
ATOM 845 C CA . ALA B 1 16 ? 3.311 -5.035 2.115 1 96.88 16 ALA B CA 1
ATOM 846 C C . ALA B 1 16 ? 3.273 -3.561 2.508 1 96.88 16 ALA B C 1
ATOM 848 O O . ALA B 1 16 ? 3.199 -2.684 1.644 1 96.88 16 ALA B O 1
ATOM 849 N N . LYS B 1 17 ? 3.387 -3.355 3.791 1 93.88 17 LYS B N 1
ATOM 850 C CA . LYS B 1 17 ? 3.572 -1.979 4.242 1 93.88 17 LYS B CA 1
ATOM 851 C C . LYS B 1 17 ? 4.883 -1.399 3.719 1 93.88 17 LYS B C 1
ATOM 853 O O . LYS B 1 17 ? 5.934 -2.033 3.822 1 93.88 17 LYS B O 1
ATOM 858 N N . PRO B 1 18 ? 4.746 -0.193 3.211 1 92.38 18 PRO B N 1
ATOM 859 C CA . PRO B 1 18 ? 5.988 0.414 2.721 1 92.38 18 PRO B CA 1
ATOM 860 C C . PRO B 1 18 ? 7.012 0.634 3.83 1 92.38 18 PRO B C 1
ATOM 862 O O . PRO B 1 18 ? 8.203 0.812 3.549 1 92.38 18 PRO B O 1
ATOM 865 N N . SER B 1 19 ? 6.566 0.595 5.055 1 92.06 19 SER B N 1
ATOM 866 C CA . SER B 1 19 ? 7.453 0.857 6.184 1 92.06 19 SER B CA 1
ATOM 867 C C . SER B 1 19 ? 8.172 -0.411 6.629 1 92.06 19 SER B C 1
ATOM 869 O O . SER B 1 19 ? 9.039 -0.366 7.508 1 92.06 19 SER B O 1
ATOM 871 N N . SER B 1 20 ? 7.805 -1.521 6.039 1 93.12 20 SER B N 1
ATOM 872 C CA . SER B 1 20 ? 8.414 -2.781 6.457 1 93.12 20 SER B CA 1
ATOM 873 C C . SER B 1 20 ? 9.906 -2.811 6.133 1 93.12 20 SER B C 1
ATOM 875 O O . SER B 1 20 ? 10.32 -2.352 5.066 1 93.12 20 SER B O 1
ATOM 877 N N . ASP B 1 21 ? 10.656 -3.365 7.062 1 92.38 21 ASP B N 1
ATOM 878 C CA . ASP B 1 21 ? 12.086 -3.453 6.773 1 92.38 21 ASP B CA 1
ATOM 879 C C . ASP B 1 21 ? 12.391 -4.625 5.84 1 92.38 21 ASP B C 1
ATOM 881 O O . ASP B 1 21 ? 11.516 -5.457 5.582 1 92.38 21 ASP B O 1
ATOM 885 N N . GLU B 1 22 ? 13.57 -4.66 5.383 1 94.88 22 GLU B N 1
ATOM 886 C CA . GLU B 1 22 ? 13.977 -5.617 4.359 1 94.88 22 GLU B CA 1
ATOM 887 C C . GLU B 1 22 ? 13.875 -7.051 4.871 1 94.88 22 GLU B C 1
ATOM 889 O O . GLU B 1 22 ? 13.484 -7.957 4.133 1 94.88 22 GLU B O 1
ATOM 894 N N . LYS B 1 23 ? 14.219 -7.246 6.109 1 96.88 23 LYS B N 1
ATOM 895 C CA . LYS B 1 23 ? 14.164 -8.586 6.676 1 96.88 23 LYS B CA 1
ATOM 896 C C . LYS B 1 23 ? 12.734 -9.117 6.711 1 96.88 23 LYS B C 1
ATOM 898 O O . LYS B 1 23 ? 12.492 -10.281 6.387 1 96.88 23 LYS B O 1
ATOM 903 N N . VAL B 1 24 ? 11.867 -8.258 7.062 1 97.12 24 VAL B N 1
ATOM 904 C CA . VAL B 1 24 ? 10.453 -8.617 7.109 1 97.12 24 VAL B CA 1
ATOM 905 C C . VAL B 1 24 ? 9.945 -8.906 5.699 1 97.12 24 VAL B C 1
ATOM 907 O O . VAL B 1 24 ? 9.266 -9.906 5.473 1 97.12 24 VAL B O 1
ATOM 910 N N . LEU B 1 25 ? 10.312 -8.086 4.793 1 97.56 25 LEU B N 1
ATOM 911 C CA . LEU B 1 25 ? 9.898 -8.273 3.408 1 97.56 25 LEU B CA 1
ATOM 912 C C . LEU B 1 25 ? 10.422 -9.594 2.859 1 97.56 25 LEU B C 1
ATOM 914 O O . LEU B 1 25 ? 9.68 -10.328 2.195 1 97.56 25 LEU B O 1
ATOM 918 N N . GLN B 1 26 ? 11.68 -9.898 3.217 1 98.31 26 GLN B N 1
ATOM 919 C CA . GLN B 1 26 ? 12.273 -11.141 2.74 1 98.31 26 GLN B CA 1
ATOM 920 C C . GLN B 1 26 ? 11.555 -12.359 3.322 1 98.31 26 GLN B C 1
ATOM 922 O O . GLN B 1 26 ? 11.273 -13.32 2.605 1 98.31 26 GLN B O 1
ATOM 927 N N . ALA B 1 27 ? 11.234 -12.273 4.582 1 98.56 27 ALA B N 1
ATOM 928 C CA . ALA B 1 27 ? 10.508 -13.367 5.215 1 98.56 27 ALA B CA 1
ATOM 929 C C . ALA B 1 27 ? 9.133 -13.555 4.586 1 98.56 27 ALA B C 1
ATOM 931 O O . ALA B 1 27 ? 8.695 -14.68 4.355 1 98.56 27 ALA B O 1
ATOM 932 N N . ASN B 1 28 ? 8.492 -12.477 4.344 1 98.75 28 ASN B N 1
ATOM 933 C CA . ASN B 1 28 ? 7.156 -12.508 3.764 1 98.75 28 ASN B CA 1
ATOM 934 C C . ASN B 1 28 ? 7.16 -13.141 2.373 1 98.75 28 ASN B C 1
ATOM 936 O O . ASN B 1 28 ? 6.324 -13.992 2.07 1 98.75 28 ASN B O 1
ATOM 940 N N . ILE B 1 29 ? 8.078 -12.648 1.552 1 98.62 29 ILE B N 1
ATOM 941 C CA . ILE B 1 29 ? 8.086 -13.141 0.177 1 98.62 29 ILE B CA 1
ATOM 942 C C . ILE B 1 29 ? 8.484 -14.609 0.155 1 98.62 29 ILE B C 1
ATOM 944 O O . ILE B 1 29 ? 7.945 -15.391 -0.636 1 98.62 29 ILE B O 1
ATOM 948 N N . ASN B 1 30 ? 9.438 -15.023 1.021 1 98.75 30 ASN B N 1
ATOM 949 C CA . ASN B 1 30 ? 9.781 -16.438 1.131 1 98.75 30 ASN B CA 1
ATOM 950 C C . ASN B 1 30 ? 8.578 -17.281 1.523 1 98.75 30 ASN B C 1
ATOM 952 O O . ASN B 1 30 ? 8.312 -18.328 0.916 1 98.75 30 ASN B O 1
ATOM 956 N N . TYR B 1 31 ? 7.898 -16.828 2.488 1 98.75 31 TYR B N 1
ATOM 957 C CA . TYR B 1 31 ? 6.727 -17.562 2.963 1 98.75 31 TYR B CA 1
ATOM 958 C C . TYR B 1 31 ? 5.676 -17.672 1.867 1 98.75 31 TYR B C 1
ATOM 960 O O . TYR B 1 31 ? 5.191 -18.766 1.573 1 98.75 31 TYR B O 1
ATOM 968 N N . ALA B 1 32 ? 5.316 -16.531 1.338 1 98.69 32 ALA B N 1
ATOM 969 C CA . ALA B 1 32 ? 4.285 -16.516 0.302 1 98.69 32 ALA B CA 1
ATOM 970 C C . ALA B 1 32 ? 4.66 -17.422 -0.863 1 98.69 32 ALA B C 1
ATOM 972 O O . ALA B 1 32 ? 3.852 -18.25 -1.3 1 98.69 32 ALA B O 1
ATOM 973 N N . CYS B 1 33 ? 5.875 -17.297 -1.276 1 98.75 33 CYS B N 1
ATOM 974 C CA . CYS B 1 33 ? 6.289 -18.016 -2.482 1 98.75 33 CYS B CA 1
ATOM 975 C C . CYS B 1 33 ? 6.539 -19.484 -2.189 1 98.75 33 CYS B C 1
ATOM 977 O O . CYS B 1 33 ? 6.633 -20.297 -3.111 1 98.75 33 CYS B O 1
ATOM 979 N N . SER B 1 34 ? 6.617 -19.844 -0.954 1 98.69 34 SER B N 1
ATOM 980 C CA . SER B 1 34 ? 6.645 -21.266 -0.592 1 98.69 34 SER B CA 1
ATOM 981 C C . SER B 1 34 ? 5.254 -21.875 -0.685 1 98.69 34 SER B C 1
ATOM 983 O O . SER B 1 34 ? 5.113 -23.109 -0.696 1 98.69 34 SER B O 1
ATOM 985 N N . ASN B 1 35 ? 4.242 -21.062 -0.755 1 98.5 35 ASN B N 1
ATOM 986 C CA . ASN B 1 35 ? 2.863 -21.547 -0.704 1 98.5 35 ASN B CA 1
ATOM 987 C C . ASN B 1 35 ? 2.16 -21.375 -2.047 1 98.5 35 ASN B C 1
ATOM 989 O O . ASN B 1 35 ? 1.146 -22.031 -2.309 1 98.5 35 ASN B O 1
ATOM 993 N N . VAL B 1 36 ? 2.674 -20.484 -2.824 1 98.31 36 VAL B N 1
ATOM 994 C CA . VAL B 1 36 ? 2.109 -20.25 -4.148 1 98.31 36 VAL B CA 1
ATOM 995 C C . VAL B 1 36 ? 3.232 -20.047 -5.164 1 98.31 36 VAL B C 1
ATOM 997 O O . VAL B 1 36 ? 4.367 -19.75 -4.789 1 98.31 36 VAL B O 1
ATOM 1000 N N . SER B 1 37 ? 2.871 -20.188 -6.445 1 98.44 37 SER B N 1
ATOM 1001 C CA . SER B 1 37 ? 3.855 -19.891 -7.484 1 98.44 37 SER B CA 1
ATOM 1002 C C . SER B 1 37 ? 4.102 -18.391 -7.605 1 98.44 37 SER B C 1
ATOM 1004 O O . SER B 1 37 ? 3.16 -17.609 -7.746 1 98.44 37 SER B O 1
ATOM 1006 N N . CYS B 1 38 ? 5.398 -18.062 -7.613 1 98.5 38 CYS B N 1
ATOM 1007 C CA . CYS B 1 38 ? 5.766 -16.656 -7.734 1 98.5 38 CYS B CA 1
ATOM 1008 C C . CYS B 1 38 ? 6.492 -16.391 -9.047 1 98.5 38 CYS B C 1
ATOM 1010 O O . CYS B 1 38 ? 7.363 -15.516 -9.117 1 98.5 38 CYS B O 1
ATOM 1012 N N . ALA B 1 39 ? 6.008 -17.125 -10.039 1 98.5 39 ALA B N 1
ATOM 1013 C CA . ALA B 1 39 ? 6.621 -17 -11.352 1 98.5 39 ALA B CA 1
ATOM 1014 C C . ALA B 1 39 ? 6.449 -15.586 -11.906 1 98.5 39 ALA B C 1
ATOM 1016 O O . ALA B 1 39 ? 7.32 -15.086 -12.617 1 98.5 39 ALA B O 1
ATOM 1017 N N . VAL B 1 40 ? 5.457 -14.883 -11.531 1 98.31 40 VAL B N 1
ATOM 1018 C CA . VAL B 1 40 ? 5.086 -13.602 -12.117 1 98.31 40 VAL B CA 1
ATOM 1019 C C . VAL B 1 40 ? 6.086 -12.523 -11.688 1 98.31 40 VAL B C 1
ATOM 1021 O O . VAL B 1 40 ? 6.164 -11.461 -12.305 1 98.31 40 VAL B O 1
ATOM 1024 N N . ILE B 1 41 ? 6.852 -12.812 -10.602 1 98.25 41 ILE B N 1
ATOM 1025 C CA . ILE B 1 41 ? 7.789 -11.797 -10.141 1 98.25 41 ILE B CA 1
ATOM 1026 C C . ILE B 1 41 ? 9.211 -12.195 -10.516 1 98.25 41 ILE B C 1
ATOM 1028 O O . ILE B 1 41 ? 10.18 -11.555 -10.086 1 98.25 41 ILE B O 1
ATOM 1032 N N . GLN B 1 42 ? 9.375 -13.281 -11.297 1 98.38 42 GLN B N 1
ATOM 1033 C CA . GLN B 1 42 ? 10.68 -13.703 -11.789 1 98.38 42 GLN B CA 1
ATOM 1034 C C . GLN B 1 42 ? 11.047 -12.953 -13.07 1 98.38 42 GLN B C 1
ATOM 1036 O O . GLN B 1 42 ? 10.18 -12.367 -13.719 1 98.38 42 GLN B O 1
ATOM 1041 N N . PRO B 1 43 ? 12.406 -12.867 -13.32 1 98.19 43 PRO B N 1
ATOM 1042 C CA . PRO B 1 43 ? 12.781 -12.234 -14.578 1 98.19 43 PRO B CA 1
ATOM 1043 C C . PRO B 1 43 ? 11.945 -12.719 -15.758 1 98.19 43 PRO B C 1
ATOM 1045 O O . PRO B 1 43 ? 11.766 -13.93 -15.938 1 98.19 43 PRO B O 1
ATOM 1048 N N . GLY B 1 44 ? 11.359 -11.797 -16.484 1 97.62 44 GLY B N 1
ATOM 1049 C CA . GLY B 1 44 ? 10.508 -12.141 -17.609 1 97.62 44 GLY B CA 1
ATOM 1050 C C . GLY B 1 44 ? 9.031 -12.172 -17.25 1 97.62 44 GLY B C 1
ATOM 1051 O O . GLY B 1 44 ? 8.172 -12.18 -18.141 1 97.62 44 GLY B O 1
ATOM 1052 N N . GLY B 1 45 ? 8.75 -12.203 -16 1 98.12 45 GLY B N 1
ATOM 1053 C CA . GLY B 1 45 ? 7.363 -12.195 -15.547 1 98.12 45 GLY B CA 1
ATOM 1054 C C . GLY B 1 45 ? 6.723 -10.82 -15.633 1 98.12 45 GLY B C 1
ATOM 1055 O O . GLY B 1 45 ? 7.414 -9.805 -15.625 1 98.12 45 GLY B O 1
ATOM 1056 N N . PRO B 1 46 ? 5.406 -10.773 -15.633 1 97.81 46 PRO B N 1
ATOM 1057 C CA . PRO B 1 46 ? 4.695 -9.508 -15.828 1 97.81 46 PRO B CA 1
ATOM 1058 C C . PRO B 1 46 ? 4.816 -8.578 -14.625 1 97.81 46 PRO B C 1
ATOM 1060 O O . PRO B 1 46 ? 4.582 -7.371 -14.75 1 97.81 46 PRO B O 1
ATOM 1063 N N . CYS B 1 47 ? 5.176 -9.148 -13.492 1 97.81 47 CYS B N 1
ATOM 1064 C CA . CYS B 1 47 ? 5.277 -8.328 -12.289 1 97.81 47 CYS B CA 1
ATOM 1065 C C . CYS B 1 47 ? 6.719 -8.242 -11.805 1 97.81 47 CYS B C 1
ATOM 1067 O O . CYS B 1 47 ? 6.969 -7.961 -10.633 1 97.81 47 CYS B O 1
ATOM 1069 N N . TYR B 1 48 ? 7.625 -8.531 -12.742 1 97.88 48 TYR B N 1
ATOM 1070 C CA . TYR B 1 48 ? 9.039 -8.484 -12.391 1 97.88 48 TYR B CA 1
ATOM 1071 C C . TYR B 1 48 ? 9.492 -7.047 -12.156 1 97.88 48 TYR B C 1
ATOM 1073 O O . TYR B 1 48 ? 10.312 -6.781 -11.273 1 97.88 48 TYR B O 1
ATOM 1081 N N . ASN B 1 49 ? 8.93 -6.199 -12.984 1 95.12 49 ASN B N 1
ATOM 1082 C CA . ASN B 1 49 ? 9.25 -4.785 -12.797 1 95.12 49 ASN B CA 1
ATOM 1083 C C . ASN B 1 49 ? 8.125 -4.055 -12.062 1 95.12 49 ASN B C 1
ATOM 1085 O O . ASN B 1 49 ? 6.949 -4.27 -12.352 1 95.12 49 ASN B O 1
ATOM 1089 N N . PRO B 1 50 ? 8.469 -3.135 -11.109 1 94.25 50 PRO B N 1
ATOM 1090 C CA . PRO B 1 50 ? 9.82 -2.742 -10.719 1 94.25 50 PRO B CA 1
ATOM 1091 C C . PRO B 1 50 ? 10.562 -3.844 -9.953 1 94.25 50 PRO B C 1
ATOM 1093 O O . PRO B 1 50 ? 9.945 -4.574 -9.172 1 94.25 50 PRO B O 1
ATOM 1096 N N . ASN B 1 51 ? 11.898 -3.957 -10.211 1 95.12 51 ASN B N 1
ATOM 1097 C CA . ASN B 1 51 ? 12.742 -4.992 -9.609 1 95.12 51 ASN B CA 1
ATOM 1098 C C . ASN B 1 51 ? 13.289 -4.555 -8.25 1 95.12 51 ASN B C 1
ATOM 1100 O O . ASN B 1 51 ? 14.469 -4.238 -8.133 1 95.12 51 ASN B O 1
ATOM 1104 N N . ASN B 1 52 ? 12.328 -4.574 -7.25 1 93.44 52 ASN B N 1
ATOM 1105 C CA . ASN B 1 52 ? 12.719 -4.316 -5.867 1 93.44 52 ASN B CA 1
ATOM 1106 C C . ASN B 1 52 ? 11.938 -5.195 -4.895 1 93.44 52 ASN B C 1
ATOM 1108 O O . ASN B 1 52 ? 10.906 -5.77 -5.254 1 93.44 52 ASN B O 1
ATOM 1112 N N . LEU B 1 53 ? 12.484 -5.285 -3.723 1 95.56 53 LEU B N 1
ATOM 1113 C CA . LEU B 1 53 ? 11.984 -6.242 -2.738 1 95.56 53 LEU B CA 1
ATOM 1114 C C . LEU B 1 53 ? 10.562 -5.898 -2.318 1 95.56 53 LEU B C 1
ATOM 1116 O O . LEU B 1 53 ? 9.719 -6.789 -2.188 1 95.56 53 LEU B O 1
ATOM 1120 N N . LEU B 1 54 ? 10.203 -4.648 -2.115 1 95.5 54 LEU B N 1
ATOM 1121 C CA . LEU B 1 54 ? 8.875 -4.242 -1.68 1 95.5 54 LEU B CA 1
ATOM 1122 C C . LEU B 1 54 ? 7.824 -4.586 -2.734 1 95.5 54 LEU B C 1
ATOM 1124 O O . LEU B 1 54 ? 6.781 -5.156 -2.412 1 95.5 54 LEU B O 1
ATOM 1128 N N . SER B 1 55 ? 8.094 -4.273 -3.938 1 95.5 55 SER B N 1
ATOM 1129 C CA . SER B 1 55 ? 7.156 -4.555 -5.02 1 95.5 55 SER B CA 1
ATOM 1130 C C . SER B 1 55 ? 6.91 -6.055 -5.164 1 95.5 55 SER B C 1
ATOM 1132 O O . SER B 1 55 ? 5.762 -6.496 -5.234 1 95.5 55 SER B O 1
ATOM 1134 N N . HIS B 1 56 ? 7.977 -6.828 -5.176 1 97.88 56 HIS B N 1
ATOM 1135 C CA . HIS B 1 56 ? 7.859 -8.273 -5.324 1 97.88 56 HIS B CA 1
ATOM 1136 C C . HIS B 1 56 ? 7.125 -8.891 -4.137 1 97.88 56 HIS B C 1
ATOM 1138 O O . HIS B 1 56 ? 6.281 -9.773 -4.312 1 97.88 56 HIS B O 1
ATOM 1144 N N . THR B 1 57 ? 7.449 -8.383 -3.002 1 98.38 57 THR B N 1
ATOM 1145 C CA . THR B 1 57 ? 6.816 -8.898 -1.795 1 98.38 57 THR B CA 1
ATOM 1146 C C . THR B 1 57 ? 5.32 -8.594 -1.792 1 98.38 57 THR B C 1
ATOM 1148 O O . THR B 1 57 ? 4.512 -9.438 -1.403 1 98.38 57 THR B O 1
ATOM 1151 N N . SER B 1 58 ? 4.941 -7.43 -2.289 1 98.12 58 SER B N 1
ATOM 1152 C CA . SER B 1 58 ? 3.533 -7.062 -2.355 1 98.12 58 SER B CA 1
ATOM 1153 C C . SER B 1 58 ? 2.764 -7.984 -3.297 1 98.12 58 SER B C 1
ATOM 1155 O O . SER B 1 58 ? 1.671 -8.445 -2.965 1 98.12 58 SER B O 1
ATOM 1157 N N . VAL B 1 59 ? 3.371 -8.305 -4.383 1 98.31 59 VAL B N 1
ATOM 1158 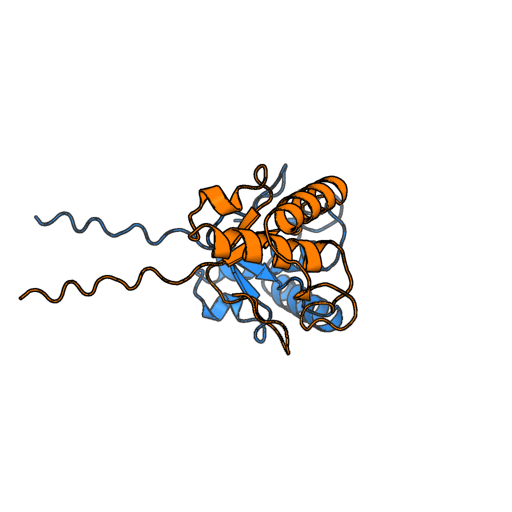C CA . VAL B 1 59 ? 2.732 -9.211 -5.336 1 98.31 59 VAL B CA 1
ATOM 1159 C C . VAL B 1 59 ? 2.596 -10.602 -4.715 1 98.31 59 VAL B C 1
ATOM 1161 O O . VAL B 1 59 ? 1.527 -11.211 -4.777 1 98.31 59 VAL B O 1
ATOM 1164 N N . ALA B 1 60 ? 3.678 -11.016 -4.125 1 98.62 60 ALA B N 1
ATOM 1165 C CA . ALA B 1 60 ? 3.691 -12.352 -3.527 1 98.62 60 ALA B CA 1
ATOM 1166 C C . ALA B 1 60 ? 2.648 -12.469 -2.42 1 98.62 60 ALA B C 1
ATOM 1168 O O . ALA B 1 60 ? 1.906 -13.445 -2.357 1 98.62 60 ALA B O 1
ATOM 1169 N N . MET B 1 61 ? 2.59 -11.477 -1.621 1 98.5 61 MET B N 1
ATOM 1170 C CA . MET B 1 61 ? 1.625 -11.469 -0.525 1 98.5 61 MET B CA 1
ATOM 1171 C C . MET B 1 61 ? 0.196 -11.492 -1.058 1 98.5 61 MET B C 1
ATOM 1173 O O . MET B 1 61 ? -0.674 -12.148 -0.489 1 98.5 61 MET B O 1
ATOM 1177 N N . ASN B 1 62 ? -0.038 -10.789 -2.104 1 98.38 62 ASN B N 1
ATOM 1178 C CA . ASN B 1 62 ? -1.377 -10.789 -2.682 1 98.38 62 ASN B CA 1
ATOM 1179 C C . ASN B 1 62 ? -1.724 -12.148 -3.287 1 98.38 62 ASN B C 1
ATOM 1181 O O . ASN B 1 62 ? -2.877 -12.578 -3.238 1 98.38 62 ASN B O 1
ATOM 1185 N N . LEU B 1 63 ? -0.717 -12.766 -3.994 1 98.44 63 LEU B N 1
ATOM 1186 C CA . LEU B 1 63 ? -0.962 -14.094 -4.539 1 98.44 63 LEU B CA 1
ATOM 1187 C C . LEU B 1 63 ? -1.391 -15.062 -3.443 1 98.44 63 LEU B C 1
ATOM 1189 O O . LEU B 1 63 ? -2.369 -15.797 -3.604 1 98.44 63 LEU B O 1
ATOM 1193 N N . TYR B 1 64 ? -0.662 -15.047 -2.361 1 98.5 64 TYR B N 1
ATOM 1194 C CA . TYR B 1 64 ? -1.013 -15.883 -1.221 1 98.5 64 TYR B CA 1
ATOM 1195 C C . TYR B 1 64 ? -2.408 -15.555 -0.708 1 98.5 64 TYR B C 1
ATOM 1197 O O . TYR B 1 64 ? -3.221 -16.453 -0.472 1 98.5 64 TYR B O 1
ATOM 1205 N N . TYR B 1 65 ? -2.633 -14.258 -0.524 1 98.25 65 TYR B N 1
ATOM 1206 C CA . TYR B 1 65 ? -3.902 -13.719 -0.044 1 98.25 65 TYR B CA 1
ATOM 1207 C C . TYR B 1 65 ? -5.059 -14.195 -0.913 1 98.25 65 TYR B C 1
ATOM 1209 O O . TYR B 1 65 ? -6.066 -14.695 -0.4 1 98.25 65 TYR B O 1
ATOM 1217 N N . ALA B 1 66 ? -4.895 -14.094 -2.16 1 96.81 66 ALA B N 1
ATOM 1218 C CA . ALA B 1 66 ? -5.922 -14.477 -3.123 1 96.81 66 ALA B CA 1
ATOM 1219 C C . ALA B 1 66 ? -6.152 -15.984 -3.109 1 96.81 66 ALA B C 1
ATOM 1221 O O . ALA B 1 66 ? -7.297 -16.438 -3.168 1 96.81 66 ALA B O 1
ATOM 1222 N N . ALA B 1 67 ? -5.09 -16.703 -3.043 1 97.25 67 ALA B N 1
ATOM 1223 C CA . ALA B 1 67 ? -5.168 -18.156 -3.102 1 97.25 67 ALA B CA 1
ATOM 1224 C C . ALA B 1 67 ? -5.828 -18.719 -1.844 1 97.25 67 ALA B C 1
ATOM 1226 O O . ALA B 1 67 ? -6.324 -19.844 -1.849 1 97.25 67 ALA B O 1
ATOM 1227 N N . ASN B 1 68 ? -5.871 -17.938 -0.767 1 97.06 68 ASN B N 1
ATOM 1228 C CA . ASN B 1 68 ? -6.336 -18.469 0.509 1 97.06 68 ASN B CA 1
ATOM 1229 C C . ASN B 1 68 ? -7.664 -17.844 0.929 1 97.06 68 ASN B C 1
ATOM 1231 O O . ASN B 1 68 ? -8.008 -17.844 2.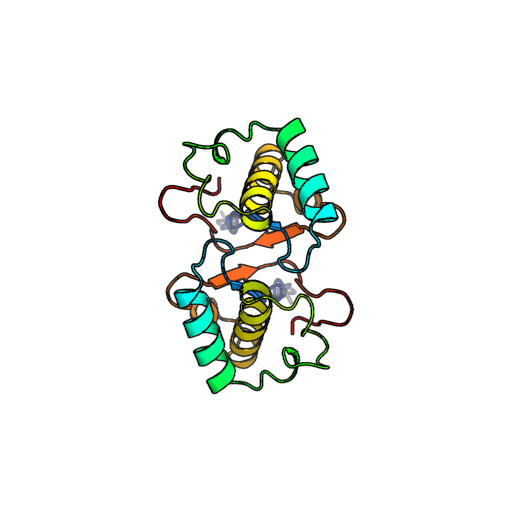111 1 97.06 68 ASN B O 1
ATOM 1235 N N . GLY B 1 69 ? -8.391 -17.109 0.017 1 94.44 69 GLY B N 1
ATOM 1236 C CA . GLY B 1 69 ? -9.773 -16.719 0.245 1 94.44 69 GLY B CA 1
ATOM 1237 C C . GLY B 1 69 ? -9.938 -15.25 0.555 1 94.44 69 GLY B C 1
ATOM 1238 O O . GLY B 1 69 ? -11.055 -14.781 0.81 1 94.44 69 GLY B O 1
ATOM 1239 N N . ARG B 1 70 ? -8.914 -14.453 0.796 1 95.19 70 ARG B N 1
ATOM 1240 C CA . ARG B 1 70 ? -8.906 -13 0.944 1 95.19 70 ARG B CA 1
ATOM 1241 C C . ARG B 1 70 ? -9.516 -12.586 2.277 1 95.19 70 ARG B C 1
ATOM 1243 O O . ARG B 1 70 ? -10.211 -11.57 2.359 1 95.19 70 ARG B O 1
ATOM 1250 N N . HIS B 1 71 ? -9.297 -13.453 3.223 1 93.38 71 HIS B N 1
ATOM 1251 C CA . HIS B 1 71 ? -9.664 -13.008 4.559 1 93.38 71 HIS B CA 1
ATOM 1252 C C . HIS B 1 71 ? -8.586 -12.117 5.164 1 93.38 71 HIS B C 1
ATOM 1254 O O . HIS B 1 71 ? -7.406 -12.242 4.82 1 93.38 71 HIS B O 1
ATOM 1260 N N . SER B 1 72 ? -9.016 -11.219 6.004 1 91.62 72 SER B N 1
ATOM 1261 C CA . SER B 1 72 ? -8.078 -10.266 6.578 1 91.62 72 SER B CA 1
ATOM 1262 C C . SER B 1 72 ? -6.895 -10.977 7.227 1 91.62 72 SER B C 1
ATOM 1264 O O . SER B 1 72 ? -5.766 -10.484 7.18 1 91.62 72 SER B O 1
ATOM 1266 N N . TRP B 1 73 ? -7.113 -12.086 7.801 1 94.69 73 TRP B N 1
ATOM 1267 C CA . TRP B 1 73 ? -6.035 -12.789 8.484 1 94.69 73 TRP B CA 1
ATOM 1268 C C . TRP B 1 73 ? -5.047 -13.375 7.484 1 94.69 73 TRP B C 1
ATOM 1270 O O . TRP B 1 73 ? -3.898 -13.664 7.832 1 94.69 73 TRP B O 1
ATOM 1280 N N . ASN B 1 74 ? -5.434 -13.625 6.23 1 96.56 74 ASN B N 1
ATOM 1281 C CA . ASN B 1 74 ? -4.508 -14.086 5.199 1 96.56 74 ASN B CA 1
ATOM 1282 C C . ASN B 1 74 ? -3.49 -13 4.84 1 96.56 74 ASN B C 1
ATOM 1284 O O . ASN B 1 74 ? -2.473 -13.289 4.207 1 96.56 74 ASN B O 1
ATOM 1288 N N . CYS B 1 75 ? -3.787 -11.789 5.277 1 97.75 75 CYS B N 1
ATOM 1289 C CA . CYS B 1 75 ? -2.91 -10.672 4.957 1 97.75 75 CYS B CA 1
ATOM 1290 C C . CYS B 1 75 ? -2.188 -10.172 6.203 1 97.75 75 CYS B C 1
ATOM 1292 O O . CYS B 1 75 ? -1.655 -9.062 6.215 1 97.75 75 CYS B O 1
ATOM 1294 N N . TYR B 1 76 ? -2.223 -10.906 7.242 1 95.62 76 TYR B N 1
ATOM 1295 C CA . TYR B 1 76 ? -1.641 -10.461 8.5 1 95.62 76 TYR B CA 1
ATOM 1296 C C . TYR B 1 76 ? -0.139 -10.234 8.359 1 95.62 76 TYR B C 1
ATOM 1298 O O . TYR B 1 76 ? 0.355 -9.125 8.578 1 95.62 76 TYR B O 1
ATOM 1306 N N . PHE B 1 77 ? 0.63 -11.312 7.895 1 96.88 77 PHE B N 1
ATOM 1307 C CA . PHE B 1 77 ? 2.074 -11.289 7.695 1 96.88 77 PHE B CA 1
ATOM 1308 C C . PHE B 1 77 ? 2.768 -10.562 8.844 1 96.88 77 PHE B C 1
ATOM 1310 O O . PHE B 1 77 ? 3.541 -9.625 8.609 1 96.88 77 PHE B O 1
ATOM 1317 N N . ALA B 1 78 ? 2.51 -11.008 9.992 1 92.5 78 ALA B N 1
ATOM 1318 C CA . ALA B 1 78 ? 3.08 -10.453 11.219 1 92.5 78 ALA B CA 1
ATOM 1319 C C . ALA B 1 78 ? 2.885 -8.938 11.273 1 92.5 78 ALA B C 1
ATOM 1321 O O . ALA B 1 78 ? 3.828 -8.195 11.547 1 92.5 78 ALA B O 1
ATOM 1322 N N . ASP B 1 79 ? 1.746 -8.43 10.836 1 91.38 79 ASP B N 1
ATOM 1323 C CA . ASP B 1 79 ? 1.31 -7.039 10.914 1 91.38 79 ASP B CA 1
ATOM 1324 C C . ASP B 1 79 ? 2.031 -6.18 9.883 1 91.38 79 ASP B C 1
ATOM 1326 O O . ASP B 1 79 ? 2.197 -4.973 10.078 1 91.38 79 ASP B O 1
ATOM 1330 N N . SER B 1 80 ? 2.529 -6.855 8.844 1 95.25 80 SER B N 1
ATOM 1331 C CA . SER B 1 80 ? 3.215 -6.109 7.797 1 95.25 80 SER B CA 1
ATOM 1332 C C . SER B 1 80 ? 2.381 -6.055 6.52 1 95.25 80 SER B C 1
ATOM 1334 O O . SER B 1 80 ? 2.779 -5.422 5.539 1 95.25 80 SER B O 1
ATOM 1336 N N . GLY B 1 81 ? 1.284 -6.746 6.566 1 96.75 81 GLY B N 1
ATOM 1337 C CA . GLY B 1 81 ? 0.357 -6.676 5.449 1 96.75 81 GLY B CA 1
ATOM 1338 C C . GLY B 1 81 ? -0.692 -5.59 5.609 1 96.75 81 GLY B C 1
ATOM 1339 O O . GLY B 1 81 ? -1.104 -5.281 6.73 1 96.75 81 GLY B O 1
ATOM 1340 N N . ILE B 1 82 ? -1.046 -5.07 4.461 1 95.56 82 ILE B N 1
ATOM 1341 C CA . ILE B 1 82 ? -2.133 -4.098 4.449 1 95.56 82 ILE B CA 1
ATOM 1342 C C . ILE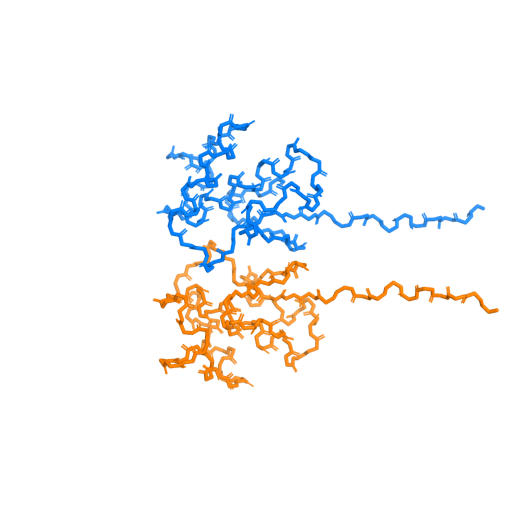 B 1 82 ? -3.176 -4.5 3.41 1 95.56 82 ILE B C 1
ATOM 1344 O O . ILE B 1 82 ? -2.83 -4.852 2.281 1 95.56 82 ILE B O 1
ATOM 1348 N N . VAL B 1 83 ? -4.422 -4.461 3.834 1 95.81 83 VAL B N 1
ATOM 1349 C CA . VAL B 1 83 ? -5.523 -4.777 2.928 1 95.81 83 VAL B CA 1
ATOM 1350 C C . VAL B 1 83 ? -5.91 -3.531 2.133 1 95.81 83 VAL B C 1
ATOM 1352 O O . VAL B 1 83 ? -6.129 -2.461 2.709 1 95.81 83 VAL B O 1
ATOM 1355 N N . VAL B 1 84 ? -5.945 -3.746 0.897 1 95.19 84 VAL B N 1
ATOM 1356 C CA . VAL B 1 84 ? -6.18 -2.605 0.016 1 95.19 84 VAL B CA 1
ATOM 1357 C C . VAL B 1 84 ? -7.512 -2.777 -0.71 1 95.19 84 VAL B C 1
ATOM 1359 O O . VAL B 1 84 ? -7.879 -3.893 -1.088 1 95.19 84 VAL B O 1
ATOM 1362 N N . LYS B 1 85 ? -8.141 -1.662 -0.916 1 92.44 85 LYS B N 1
ATOM 1363 C CA . LYS B 1 85 ? -9.461 -1.66 -1.535 1 92.44 85 LYS B CA 1
ATOM 1364 C C . LYS B 1 85 ? -9.367 -1.368 -3.029 1 92.44 85 LYS B C 1
ATOM 1366 O O . LYS B 1 85 ? -10.211 -1.816 -3.811 1 92.44 85 LYS B O 1
ATOM 1371 N N . SER B 1 86 ? -8.328 -0.613 -3.357 1 92.62 86 SER B N 1
ATOM 1372 C CA . SER B 1 86 ? -8.109 -0.303 -4.766 1 92.62 86 SER B CA 1
ATOM 1373 C C . SER B 1 86 ? -7.215 -1.35 -5.426 1 92.62 86 SER B C 1
ATOM 1375 O O . SER B 1 86 ? -6.242 -1.813 -4.828 1 92.62 86 SER B O 1
ATOM 1377 N N . ASP B 1 87 ? -7.555 -1.651 -6.691 1 93 87 ASP B N 1
ATOM 1378 C CA . ASP B 1 87 ? -6.742 -2.598 -7.449 1 93 87 ASP B CA 1
ATOM 1379 C C . ASP B 1 87 ? -5.332 -2.061 -7.668 1 93 87 ASP B C 1
ATOM 1381 O O . ASP B 1 87 ? -5.141 -1.069 -8.375 1 93 87 ASP B O 1
ATOM 1385 N N . PRO B 1 88 ? -4.348 -2.775 -7.203 1 94.94 88 PRO B N 1
ATOM 1386 C CA . PRO B 1 88 ? -2.973 -2.281 -7.32 1 94.94 88 PRO B CA 1
ATOM 1387 C C . PRO B 1 88 ? -2.314 -2.67 -8.641 1 94.94 88 PRO B C 1
ATOM 1389 O O . PRO B 1 88 ? -1.137 -2.373 -8.859 1 94.94 88 PRO B O 1
ATOM 1392 N N . SER B 1 89 ? -2.998 -3.305 -9.547 1 95.75 89 SER B N 1
ATOM 1393 C CA . SER B 1 89 ? -2.416 -3.734 -10.812 1 95.75 89 SER B CA 1
ATOM 1394 C C . SER B 1 89 ? -1.85 -2.553 -11.594 1 95.75 89 SER B C 1
ATOM 1396 O O . SER B 1 89 ? -2.252 -1.408 -11.375 1 95.75 89 SER B O 1
ATO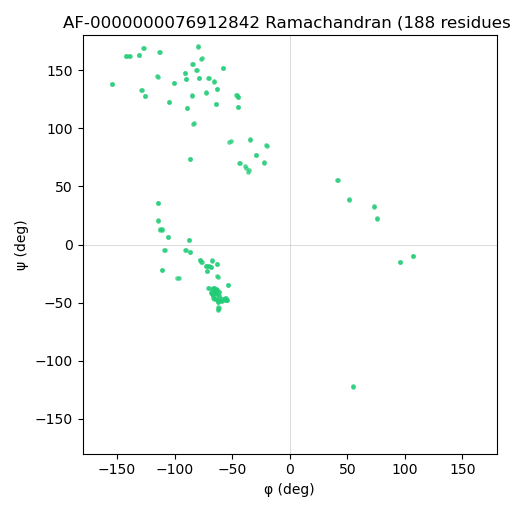M 1398 N N . TYR B 1 90 ? -0.878 -2.887 -12.352 1 92.06 90 TYR B N 1
ATOM 1399 C CA . TYR B 1 90 ? -0.226 -1.854 -13.148 1 92.06 90 TYR B CA 1
ATOM 1400 C C . TYR B 1 90 ? 0.422 -2.453 -14.391 1 92.06 90 TYR B C 1
ATOM 1402 O O . TYR B 1 90 ? 0.977 -3.553 -14.336 1 92.06 90 TYR B O 1
ATOM 1410 N N . GLY B 1 91 ? 0.256 -1.711 -15.523 1 92 91 GLY B N 1
ATOM 1411 C CA . GLY B 1 91 ? 0.861 -2.221 -16.734 1 92 91 GLY B CA 1
ATOM 1412 C C . GLY B 1 91 ? 0.438 -3.641 -17.062 1 92 91 GLY B C 1
ATOM 1413 O O . GLY B 1 91 ? -0.757 -3.932 -17.156 1 92 91 GLY B O 1
ATOM 1414 N N . SER B 1 92 ? 1.496 -4.5 -17.172 1 94.12 92 SER B N 1
ATOM 1415 C CA . SER B 1 92 ? 1.232 -5.902 -17.484 1 94.12 92 SER B CA 1
ATOM 1416 C C . SER B 1 92 ? 1.045 -6.723 -16.203 1 94.12 92 SER B C 1
ATOM 1418 O O . SER B 1 92 ? 0.705 -7.906 -16.266 1 94.12 92 SER B O 1
ATOM 1420 N N . CYS B 1 93 ? 1.249 -6.086 -15.062 1 96.69 93 CYS B N 1
ATOM 1421 C CA . CYS B 1 93 ? 1.15 -6.793 -13.789 1 96.69 93 CYS B CA 1
ATOM 1422 C C . CYS B 1 93 ? -0.275 -6.754 -13.25 1 96.69 93 CYS B C 1
ATOM 1424 O O . CYS B 1 93 ? -0.793 -5.68 -12.938 1 96.69 93 CYS B O 1
ATOM 1426 N N . THR B 1 94 ? -0.845 -7.918 -13.141 1 95.25 94 THR B N 1
ATOM 1427 C CA . THR B 1 94 ? -2.193 -8.039 -12.602 1 95.25 94 THR B CA 1
ATOM 1428 C C . THR B 1 94 ? -2.152 -8.586 -11.172 1 95.25 94 THR B C 1
ATOM 1430 O O . THR B 1 94 ? -1.535 -9.617 -10.914 1 95.25 94 THR B O 1
ATOM 1433 N N . TYR B 1 95 ? -2.764 -7.715 -10.273 1 93.5 95 TYR B N 1
ATOM 1434 C CA . TYR B 1 95 ? -2.996 -8.227 -8.93 1 93.5 95 TYR B CA 1
ATOM 1435 C C . TYR B 1 95 ? -4.281 -9.039 -8.875 1 93.5 95 TYR B C 1
ATOM 1437 O O . TYR B 1 95 ? -5.379 -8.492 -9 1 93.5 95 TYR B O 1
ATOM 1445 N N . TYR B 1 96 ? -4.109 -10.297 -8.82 1 81.38 96 TYR B N 1
ATOM 1446 C CA . TYR B 1 96 ? -5.266 -11.18 -8.828 1 81.38 96 TYR B CA 1
ATOM 1447 C C . TYR B 1 96 ? -6 -11.133 -7.5 1 81.38 96 TYR B C 1
ATOM 1449 O O . TYR B 1 96 ? -5.395 -10.883 -6.457 1 81.38 96 TYR B O 1
#

Nearest PDB structures (foldseek):
  2jon-assembly1_A  TM=6.405E-01  e=1.776E-06  Olea europaea
  8pe1-assembly1_B  TM=7.892E-01  e=9.644E-05  Aspergillus fumigatus Af293
  8pe2-assembly1_A  TM=7.822E-01  e=2.849E-04  Aspergillus fumigatus
  8pe1-assembly2_A  TM=7.896E-01  e=3.735E-04  Aspergillus fumigatus Af293
  2jon-assembly1_A  TM=6.406E-01  e=1.824E-06  Olea europaea

Secondary structure (DSSP, 8-state):
------------EEEE-TT--HHHHHHHHHHHHHHS--GGGSTTSTT--S-SHHHHHHHHHHHHHHHTT--GGGG-GGGTEEEESS---BTTB---/------------EEEE-TT--HHHHHHHHHHHHHHS--GGGSTTSTT--S-SHHHHHHHHHHHHHHHTT--GGGG-GGGTEEEESS---BTTB---

Sequence (192 aa):
GSTVRLAEAQKTWCMAKPSSDEKVLQANINYACSNVSCAVIQPGGPCYNPNNLLSHTSVAMNLYYAANGRHSWNCYFADSGIVVKSDPSYGSCTYYGSTVRLAEAQKTWCMAKPSSDEKVLQANINYACSNVSCAVIQPGGPCYNPNNLLSHTSVAMNLYYAANGRHSWNCYFADSGIVVKSDPSYGSCTYY